Protein AF-A8U2S0-F1 (afdb_monomer_lite)

pLDDT: mean 79.54, std 14.08, range [31.38, 96.62]

Secondary structure (DSSP, 8-state):
--HHHHHHHHHHHSTT-TT--SEEEE---TT--S-EEEEGGG--HHHHHHHHHHHHHHHHHHHHHHHHHHHHHH--SSS--S--PPPTT-EEEEEEEETTTEEEEEEEEEEEEEEEETTTTEEEEEEEE--S-HHHHSEEEEEE-S-BHHHHHHHHHHHTTPEEEE-HHHHTPBP--EEEEEEEHHHHHHHHHHTTTEEEEEETTEEEEEETT--B-TTSPBPPPEEE-TTS-SEEEEEE-GGGSTT--SSS--EEEEEEEETTTTEEEEEEESSSSEEEEEEEESSHHHHHHHHHHHHHHHHHHTEEEEEEEE--TT--TT-EEEE-S--TTS-SEEEEEEEEEEEETTEEEEEEEEEE---PPPTTTPPP--

Foldseek 3Di:
DDLVVVLVVVLVPDDPSVPPDQWAWQQQDDPRHHIDIGGPSPDDPVSVVRSVVVVVVVVVVVVVVVVVVLCLVQDDDDDDRDDDDDDQQDKDWDWDDDPVVGTDTPAIWGFHDWDFDDDVTDIDTDTHHPDQPCQQFFFDWDKDAWAALLVLQCVSLVVSQAAEAEDPVRRHHTDHIDIRGRGGSQRRNQVVLLLQQWGFDDAPRYTYIGHDLQQAHSVRHHQDEAEDEPVQFDDKDKAFAPCLQAQDDDPDRAKEKEWEQDPVVRDIDMFIDGHPPYDYPPDYHHDPLSRLSNRLSSRQVSQQVRMKMKTKGAADNSDDAQHWYAYDPDDPVHDRIWGWHDKDWDQDPVHIMIMTITTHDDPRDRSVPDDGDD

Radius of gyration: 31.7 Å; chains: 1; bounding box: 82×50×89 Å

Structure (mmCIF, N/CA/C/O backbone):
data_AF-A8U2S0-F1
#
_entry.id   AF-A8U2S0-F1
#
loop_
_atom_site.group_PDB
_atom_site.id
_atom_site.type_symbol
_atom_site.label_atom_id
_atom_site.label_alt_id
_atom_site.label_comp_id
_atom_site.label_asym_id
_atom_site.label_entity_id
_atom_site.label_seq_id
_atom_site.pdbx_PDB_ins_code
_atom_site.Cartn_x
_atom_site.Cartn_y
_atom_site.Cartn_z
_atom_site.occupancy
_atom_site.B_iso_or_equiv
_atom_site.auth_seq_id
_atom_site.auth_comp_id
_atom_site.auth_asym_id
_atom_site.auth_atom_id
_atom_site.pdbx_PDB_model_num
ATOM 1 N N . MET A 1 1 ? -50.554 26.379 27.760 1.00 60.25 1 MET A N 1
ATOM 2 C CA . MET A 1 1 ? -49.437 25.668 27.091 1.00 60.25 1 MET A CA 1
ATOM 3 C C . MET A 1 1 ? -49.277 24.293 27.734 1.00 60.25 1 MET A C 1
ATOM 5 O O . MET A 1 1 ? -49.145 24.254 28.951 1.00 60.25 1 MET A O 1
ATOM 9 N N . SER A 1 2 ? -49.362 23.198 26.962 1.00 80.88 2 SER A N 1
ATOM 10 C CA . SER A 1 2 ? -49.209 21.818 27.478 1.00 80.88 2 SER A CA 1
ATOM 11 C C . SER A 1 2 ? -47.845 21.625 28.160 1.00 80.88 2 SER A C 1
ATOM 13 O O . SER A 1 2 ? -46.873 22.264 27.754 1.00 80.88 2 SER A O 1
ATOM 15 N N . ILE A 1 3 ? -47.768 20.750 29.170 1.00 78.19 3 ILE A N 1
ATOM 16 C CA . ILE A 1 3 ? -46.526 20.400 29.885 1.00 78.19 3 ILE A CA 1
ATOM 17 C C . ILE A 1 3 ? -45.424 19.983 28.902 1.00 78.19 3 ILE A C 1
ATOM 19 O O . ILE A 1 3 ? -44.300 20.462 29.011 1.00 78.19 3 ILE A O 1
ATOM 23 N N . THR A 1 4 ? -45.766 19.209 27.872 1.00 79.25 4 THR A N 1
ATOM 24 C CA . THR A 1 4 ? -44.835 18.789 26.813 1.00 79.25 4 THR A CA 1
ATOM 25 C C . THR A 1 4 ? -44.242 19.981 26.057 1.00 79.25 4 THR A C 1
ATOM 27 O O . THR A 1 4 ? -43.042 20.028 25.810 1.00 79.25 4 THR A O 1
ATOM 30 N N . LYS A 1 5 ? -45.056 21.005 25.757 1.00 81.50 5 LYS A N 1
ATOM 31 C CA . LYS A 1 5 ? -44.580 22.236 25.100 1.00 81.50 5 LYS A CA 1
ATOM 32 C C . LYS A 1 5 ? -43.686 23.069 26.021 1.00 81.50 5 LYS A C 1
ATOM 34 O O . LYS A 1 5 ? -42.727 23.660 25.549 1.00 81.50 5 LYS A O 1
ATOM 39 N N . LYS A 1 6 ? -43.974 23.108 27.327 1.00 83.00 6 LYS A N 1
ATOM 40 C CA . LYS A 1 6 ? -43.118 23.793 28.315 1.00 83.00 6 LYS A CA 1
ATOM 41 C C . LYS A 1 6 ? -41.750 23.117 28.443 1.00 83.00 6 LYS A C 1
ATOM 43 O O . LYS A 1 6 ? -40.742 23.809 28.473 1.00 83.00 6 LYS A O 1
ATOM 48 N N . LEU A 1 7 ? -41.718 21.784 28.469 1.00 83.12 7 LEU A N 1
ATOM 49 C CA . LEU A 1 7 ? -40.475 21.009 28.516 1.00 83.12 7 LEU A CA 1
ATOM 50 C C . LEU A 1 7 ? -39.644 21.170 27.236 1.00 83.12 7 LEU A C 1
ATOM 52 O O . LEU A 1 7 ? -38.430 21.304 27.325 1.00 83.12 7 LEU A O 1
ATOM 56 N N . ALA A 1 8 ? -40.284 21.211 26.063 1.00 82.56 8 ALA A N 1
ATOM 57 C CA . ALA A 1 8 ? -39.595 21.465 24.796 1.00 82.56 8 ALA A CA 1
ATOM 58 C C . ALA A 1 8 ? -38.902 22.839 24.783 1.00 82.56 8 ALA A C 1
ATOM 60 O O . ALA A 1 8 ? -37.714 22.920 24.492 1.00 82.56 8 ALA A O 1
ATOM 61 N N . VAL A 1 9 ? -39.607 23.892 25.211 1.00 86.12 9 VAL A N 1
ATOM 62 C CA . VAL A 1 9 ? -39.032 25.243 25.326 1.00 86.12 9 VAL A CA 1
ATOM 63 C C . VAL A 1 9 ? -37.865 25.274 26.322 1.00 86.12 9 VAL A C 1
ATOM 65 O O . VAL A 1 9 ? -36.840 25.886 26.042 1.00 86.12 9 VAL A O 1
ATOM 68 N N . LEU A 1 10 ? -37.972 24.575 27.458 1.00 84.62 10 LEU A N 1
ATOM 69 C CA . LEU A 1 10 ? -36.884 24.491 28.443 1.00 84.62 10 LEU A CA 1
ATOM 70 C C . LEU A 1 10 ? -35.632 23.788 27.895 1.00 84.62 10 LEU A C 1
ATOM 72 O O . LEU A 1 10 ? -34.523 24.237 28.175 1.00 84.62 10 LEU A O 1
ATOM 76 N N . ARG A 1 11 ? -35.801 22.719 27.106 1.00 86.62 11 ARG A N 1
ATOM 77 C CA . ARG A 1 11 ? -34.696 22.005 26.436 1.00 86.62 11 ARG A CA 1
ATOM 78 C C . ARG A 1 11 ? -33.981 22.887 25.406 1.00 86.62 11 ARG A C 1
ATOM 80 O O . ARG 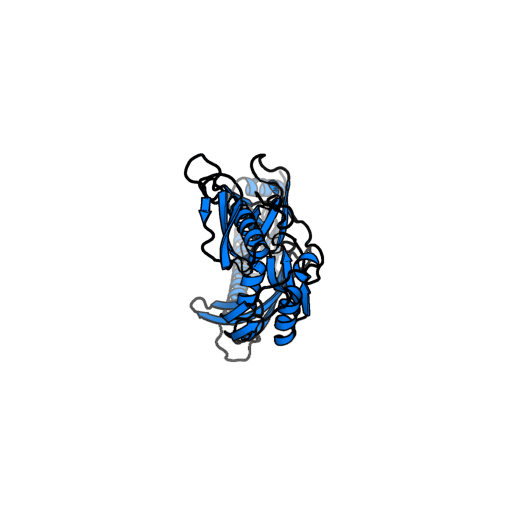A 1 11 ? -32.771 22.776 25.261 1.00 86.62 11 ARG A O 1
ATOM 87 N N . GLU A 1 12 ? -34.719 23.752 24.709 1.00 84.56 12 GLU A N 1
ATOM 88 C CA . GLU A 1 12 ? -34.168 24.679 23.709 1.00 84.56 12 GLU A CA 1
ATOM 89 C C . GLU A 1 12 ? -33.472 25.897 24.339 1.00 84.56 12 GLU A C 1
ATOM 91 O O . GLU A 1 12 ? -32.487 26.392 23.796 1.00 84.56 12 GLU A O 1
ATOM 96 N N . GLN A 1 13 ? -33.968 26.390 25.480 1.00 86.19 13 GLN A N 1
ATOM 97 C CA . GLN A 1 13 ? -33.486 27.630 26.104 1.00 86.19 13 GLN A CA 1
ATOM 98 C C . GLN A 1 13 ? -32.329 27.439 27.095 1.00 86.19 13 GLN A C 1
ATOM 100 O O . GLN A 1 13 ? -31.594 28.394 27.349 1.00 86.19 13 GLN A O 1
ATOM 105 N N . HIS A 1 14 ? -32.149 26.241 27.662 1.00 78.44 14 HIS A N 1
ATOM 106 C CA . HIS A 1 14 ? -31.139 25.990 28.692 1.00 78.44 14 HIS A CA 1
ATOM 107 C C . HIS A 1 14 ? -30.164 24.880 28.302 1.00 78.44 14 HIS A C 1
ATOM 109 O O . HIS A 1 14 ? -30.515 23.702 28.205 1.00 78.44 14 HIS A O 1
ATOM 115 N N . TYR A 1 15 ? -28.896 25.268 28.165 1.00 67.94 15 TYR A N 1
ATOM 116 C CA . TYR A 1 15 ? -27.785 24.346 27.971 1.00 67.94 15 TYR A CA 1
ATOM 117 C C . TYR A 1 15 ? -27.671 23.403 29.183 1.00 67.94 15 TYR A C 1
ATOM 119 O O . TYR A 1 15 ? -27.497 23.861 30.311 1.00 67.94 15 TYR A O 1
ATOM 127 N N . GLY A 1 16 ? -27.815 22.094 28.956 1.00 73.94 16 GLY A N 1
ATOM 128 C CA . GLY A 1 16 ? -27.776 21.053 29.995 1.00 73.94 16 GLY A CA 1
ATOM 129 C C . GLY A 1 16 ? -29.129 20.437 30.372 1.00 73.94 16 GLY A C 1
ATOM 130 O O . GLY A 1 16 ? -29.156 19.479 31.142 1.00 73.94 16 GLY A O 1
ATOM 131 N N . LEU A 1 17 ? -30.249 20.938 29.832 1.00 83.56 17 LEU A N 1
ATOM 132 C CA . LEU A 1 17 ? -31.574 20.324 30.012 1.00 83.56 17 LEU A CA 1
ATOM 133 C C . LEU A 1 17 ? -32.050 19.526 28.793 1.00 83.56 17 LEU A C 1
ATOM 135 O O . LEU A 1 17 ? -33.147 18.976 28.827 1.00 83.56 17 LEU A O 1
ATOM 139 N N . ASP A 1 18 ? -31.233 19.401 27.748 1.00 82.56 18 ASP A N 1
ATOM 140 C CA . ASP A 1 18 ? -31.538 18.679 26.505 1.00 82.56 18 ASP A CA 1
ATOM 141 C C . ASP A 1 18 ? -31.940 17.211 26.746 1.00 82.56 18 ASP A C 1
ATOM 143 O O . ASP A 1 18 ? -32.818 16.681 26.063 1.00 82.56 18 ASP A O 1
ATOM 147 N N . LYS A 1 19 ? -31.348 16.568 27.762 1.00 85.25 19 LYS A N 1
ATOM 148 C CA . LYS A 1 19 ? -31.645 15.183 28.171 1.00 85.25 19 LYS A CA 1
ATOM 149 C C . LYS A 1 19 ? -32.738 15.048 29.230 1.00 85.25 19 LYS A C 1
ATOM 151 O O . LYS A 1 19 ? -33.013 13.927 29.657 1.00 85.25 19 LYS A O 1
ATOM 156 N N . LEU A 1 20 ? -33.369 16.142 29.666 1.00 84.44 20 LEU A N 1
ATOM 157 C CA . LEU A 1 20 ? -34.431 16.089 30.672 1.00 84.44 20 LEU A CA 1
ATOM 158 C C . LEU A 1 20 ? -35.560 15.175 30.166 1.00 84.44 20 LEU A C 1
ATOM 160 O O . LEU A 1 20 ? -36.113 15.470 29.107 1.00 84.44 20 LEU A O 1
ATOM 164 N N . PRO A 1 21 ? -35.925 14.082 30.857 1.00 87.38 21 PRO A N 1
ATOM 165 C CA . PRO A 1 21 ? -36.944 13.155 30.374 1.00 87.38 21 PRO A CA 1
ATOM 166 C C . PRO A 1 21 ? -38.357 13.736 30.525 1.00 87.38 21 PRO A C 1
ATOM 168 O O . PRO A 1 21 ? -38.580 14.698 31.254 1.00 87.38 21 PRO A O 1
ATOM 171 N N . GLU A 1 22 ? -39.342 13.154 29.838 1.00 86.44 22 GLU A N 1
ATOM 172 C CA . GLU A 1 22 ? -40.750 13.559 30.012 1.00 86.44 22 GLU A CA 1
ATOM 173 C C . GLU A 1 22 ? -41.353 13.023 31.317 1.00 86.44 22 GLU A C 1
ATOM 175 O O . GLU A 1 22 ? -42.217 13.661 31.925 1.00 86.44 22 GLU A O 1
ATOM 180 N N . THR A 1 23 ? -40.855 11.875 31.779 1.00 91.19 23 THR A N 1
ATOM 181 C CA . THR A 1 23 ? -41.272 11.214 33.016 1.00 91.19 23 THR A CA 1
ATOM 182 C C . THR A 1 23 ? -40.072 10.830 33.872 1.00 91.19 23 THR A C 1
ATOM 184 O O . THR A 1 23 ? -39.034 10.431 33.345 1.00 91.19 23 THR A O 1
ATOM 187 N N . ILE A 1 24 ? -40.245 10.861 35.188 1.00 90.00 24 ILE A N 1
ATOM 188 C CA . ILE A 1 24 ? -39.299 10.342 36.179 1.00 90.00 24 ILE A CA 1
ATOM 189 C C . ILE A 1 24 ? -39.850 9.078 36.837 1.00 90.00 24 ILE A C 1
ATOM 191 O O . ILE A 1 24 ? -41.063 8.898 36.949 1.00 90.00 24 ILE A O 1
ATOM 195 N N . ARG A 1 25 ? -38.939 8.213 37.284 1.00 90.25 25 ARG A N 1
ATOM 196 C CA . ARG A 1 25 ? -39.248 7.065 38.141 1.00 90.25 25 ARG A CA 1
ATOM 197 C C . ARG A 1 25 ? -38.895 7.436 39.568 1.00 90.25 25 ARG A C 1
ATOM 199 O O . ARG A 1 25 ? -37.741 7.757 39.831 1.00 90.25 25 ARG A O 1
ATOM 206 N N . VAL A 1 26 ? -39.881 7.412 40.450 1.00 87.62 26 VAL A N 1
ATOM 207 C CA . VAL A 1 26 ? -39.705 7.641 41.881 1.00 87.62 26 VAL A CA 1
ATOM 208 C C . VAL A 1 26 ? -39.660 6.271 42.558 1.00 87.62 26 VAL A C 1
ATOM 210 O O . VAL A 1 26 ? -40.681 5.575 42.524 1.00 87.62 26 VAL A O 1
ATOM 213 N N . PRO A 1 27 ? -38.512 5.863 43.123 1.00 83.81 27 PRO A N 1
ATOM 214 C CA . PRO A 1 27 ? -38.365 4.555 43.751 1.00 83.81 27 PRO A CA 1
ATOM 215 C C . PRO A 1 27 ? -39.220 4.416 45.019 1.00 83.81 27 PRO A C 1
ATOM 217 O O . PRO A 1 27 ? -39.637 5.407 45.625 1.00 83.81 27 PRO A O 1
ATOM 220 N N . ALA A 1 28 ? -39.477 3.169 45.418 1.00 82.00 28 ALA A N 1
ATOM 221 C CA . ALA A 1 28 ? -40.118 2.839 46.688 1.00 82.00 28 ALA A CA 1
ATOM 222 C C . ALA A 1 28 ? -39.158 3.159 47.851 1.00 82.00 28 ALA A C 1
ATOM 224 O O . ALA A 1 28 ? -38.095 2.551 47.961 1.00 82.00 28 ALA A O 1
ATOM 225 N N . LEU A 1 29 ? -39.508 4.133 48.697 1.00 67.56 29 LEU A N 1
ATOM 226 C CA . LEU A 1 29 ? -38.708 4.595 49.839 1.00 67.56 29 LEU A CA 1
ATOM 227 C C . LEU A 1 29 ? -39.623 4.881 51.038 1.00 67.56 29 LEU A C 1
ATOM 229 O O . LEU A 1 29 ? -40.649 5.552 50.901 1.00 67.56 29 LEU A O 1
ATOM 233 N N . GLY A 1 30 ? -39.237 4.405 52.225 1.00 70.31 30 GLY A N 1
ATOM 234 C CA . GLY A 1 30 ? -39.991 4.617 53.466 1.00 70.31 30 GLY A CA 1
ATOM 235 C C . GLY A 1 30 ? -41.382 3.974 53.432 1.00 70.31 30 GLY A C 1
ATOM 236 O O . GLY A 1 30 ? -41.509 2.774 53.207 1.00 70.31 30 GLY A O 1
ATOM 237 N N . GLU A 1 31 ? -42.437 4.767 53.648 1.00 65.75 31 GLU A N 1
ATOM 238 C CA . GLU A 1 31 ? -43.834 4.297 53.595 1.00 65.75 31 GLU A CA 1
ATOM 239 C C . GLU A 1 31 ? -44.350 4.037 52.165 1.00 65.75 31 GLU A C 1
ATOM 241 O O . GLU A 1 31 ? -45.411 3.433 51.982 1.00 65.75 31 GLU A O 1
ATOM 246 N N . ARG A 1 32 ? -43.614 4.471 51.132 1.00 64.88 32 ARG A N 1
ATOM 247 C CA . ARG A 1 32 ? -43.991 4.292 49.726 1.00 64.88 32 ARG A CA 1
ATOM 248 C C . ARG A 1 32 ? -43.593 2.888 49.276 1.00 64.88 32 ARG A C 1
ATOM 250 O O . ARG A 1 32 ? -42.411 2.601 49.118 1.00 64.88 32 ARG A O 1
ATOM 257 N N . ARG A 1 33 ? -44.587 2.017 49.088 1.00 65.75 33 ARG A N 1
ATOM 258 C CA . ARG A 1 33 ? -44.369 0.580 48.842 1.00 65.75 33 ARG A CA 1
ATOM 259 C C . ARG A 1 33 ? -43.995 0.229 47.400 1.00 65.75 33 ARG A C 1
ATOM 261 O O . ARG A 1 33 ? -43.333 -0.781 47.206 1.00 65.75 33 ARG A O 1
ATOM 268 N N . ASP A 1 34 ? -44.338 1.079 46.431 1.00 78.75 34 ASP A N 1
ATOM 269 C CA . ASP A 1 34 ? -44.159 0.792 45.002 1.00 78.75 34 ASP A CA 1
ATOM 270 C C . ASP A 1 34 ? -43.405 1.905 44.259 1.00 78.75 34 ASP A C 1
ATOM 272 O O . ASP A 1 34 ? -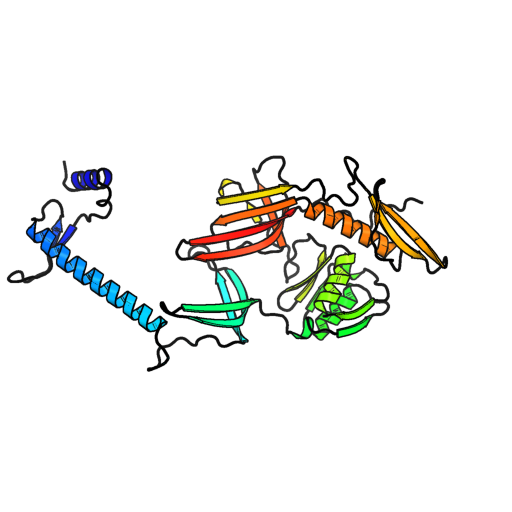43.541 3.096 44.569 1.00 78.75 34 ASP A O 1
ATOM 276 N N . GLU A 1 35 ? -42.633 1.514 43.238 1.00 84.56 35 GLU A N 1
ATOM 277 C CA . GLU A 1 35 ? -42.061 2.448 42.264 1.00 84.56 35 GLU A CA 1
ATOM 278 C C . GLU A 1 35 ? -43.192 3.115 41.474 1.00 84.56 35 GLU A C 1
ATOM 280 O O . GLU A 1 35 ? -44.115 2.459 40.991 1.00 84.56 35 GLU A O 1
ATOM 285 N N . THR A 1 36 ? -43.107 4.433 41.296 1.00 87.19 36 THR A N 1
ATOM 286 C CA . THR A 1 36 ? -44.119 5.186 40.546 1.00 87.19 36 THR A CA 1
ATOM 287 C C . THR A 1 36 ? -43.487 5.987 39.420 1.00 87.19 36 THR A C 1
ATOM 289 O O . THR A 1 36 ? -42.451 6.626 39.596 1.00 87.19 36 THR A O 1
ATOM 292 N N . VAL A 1 37 ? -44.125 5.974 38.249 1.00 89.81 37 VAL A N 1
ATOM 293 C CA . VAL A 1 37 ? -43.718 6.783 37.094 1.00 89.81 37 VAL A CA 1
ATOM 294 C C . VAL A 1 37 ? -44.575 8.041 37.059 1.00 89.81 37 VAL A C 1
ATOM 296 O O . VAL A 1 37 ? -45.802 7.949 37.077 1.00 89.81 37 VAL A O 1
ATOM 299 N N . LYS A 1 38 ? -43.949 9.220 37.008 1.00 86.31 38 LYS A N 1
ATOM 300 C CA . LYS A 1 38 ? -44.661 10.505 37.008 1.00 86.31 38 LYS A CA 1
ATOM 301 C C . LYS A 1 38 ? -44.143 11.466 35.941 1.00 86.31 38 LYS A C 1
ATOM 303 O O . LYS A 1 38 ? -42.939 11.480 35.687 1.00 86.31 38 LYS A O 1
ATOM 308 N N . PRO A 1 39 ? -45.007 12.305 35.339 1.00 90.44 39 PRO A N 1
ATOM 309 C CA . PRO A 1 39 ? -44.561 13.380 34.460 1.00 90.44 39 PRO A CA 1
ATOM 310 C C . PRO A 1 39 ? -43.694 14.390 35.216 1.00 90.44 39 PRO A C 1
ATOM 312 O O . PRO A 1 39 ? -44.073 14.855 36.291 1.00 90.44 39 PRO A O 1
ATOM 315 N N . VAL A 1 40 ? -42.560 14.783 34.630 1.00 87.69 40 VAL A N 1
ATOM 316 C CA . VAL A 1 40 ? -41.616 15.734 35.251 1.00 87.69 40 VAL A CA 1
ATOM 317 C C . VAL A 1 40 ? -42.277 17.078 35.533 1.00 87.69 40 VAL A C 1
ATOM 319 O O . VAL A 1 40 ? -42.060 17.669 36.582 1.00 87.69 40 VAL A O 1
ATOM 322 N N . GLY A 1 41 ? -43.149 17.537 34.632 1.00 84.00 41 GLY A N 1
ATOM 323 C CA . GLY A 1 41 ? -43.836 18.820 34.786 1.00 84.00 41 GLY A CA 1
ATOM 324 C C . GLY A 1 41 ? -44.884 18.873 35.902 1.00 84.00 41 GLY A C 1
ATOM 325 O O . GLY A 1 41 ? -45.423 19.949 36.147 1.00 84.00 41 GLY A O 1
ATOM 326 N N . THR A 1 42 ? -45.195 17.745 36.549 1.00 87.00 42 THR A N 1
ATOM 327 C CA . THR A 1 42 ? -46.137 17.661 37.681 1.00 87.00 42 THR A CA 1
ATOM 328 C C . THR A 1 42 ? -45.521 17.031 38.929 1.00 87.00 42 THR A C 1
ATOM 330 O O . THR A 1 42 ? -46.232 16.827 39.909 1.00 87.00 42 THR A O 1
ATOM 333 N N . ALA A 1 43 ? -44.239 16.665 38.890 1.00 87.00 43 ALA A N 1
ATOM 334 C CA . ALA A 1 43 ? -43.545 16.074 40.026 1.00 87.00 43 ALA A CA 1
ATOM 335 C C . ALA A 1 43 ? -43.242 17.140 41.088 1.00 87.00 43 ALA A C 1
ATOM 337 O O . ALA A 1 43 ? -42.890 18.273 40.751 1.00 87.00 43 ALA A O 1
ATOM 338 N N . SER A 1 44 ? -43.362 16.781 42.368 1.00 88.50 44 SER A N 1
ATOM 339 C CA . SER A 1 44 ? -42.892 17.656 43.448 1.00 88.50 44 SER A CA 1
ATOM 340 C C . SER A 1 44 ? -41.359 17.684 43.518 1.00 88.50 44 SER A C 1
ATOM 342 O O . SER A 1 44 ? -40.677 16.833 42.941 1.00 88.50 44 SER A O 1
ATOM 344 N N . ILE A 1 45 ? -40.809 18.653 44.257 1.00 85.88 45 ILE A N 1
ATOM 345 C CA . ILE A 1 45 ? -39.361 18.742 44.513 1.00 85.88 45 ILE A CA 1
ATOM 346 C C . ILE A 1 45 ? -38.857 17.458 45.185 1.00 85.88 45 ILE A C 1
ATOM 348 O O . ILE A 1 45 ? -37.846 16.903 44.757 1.00 85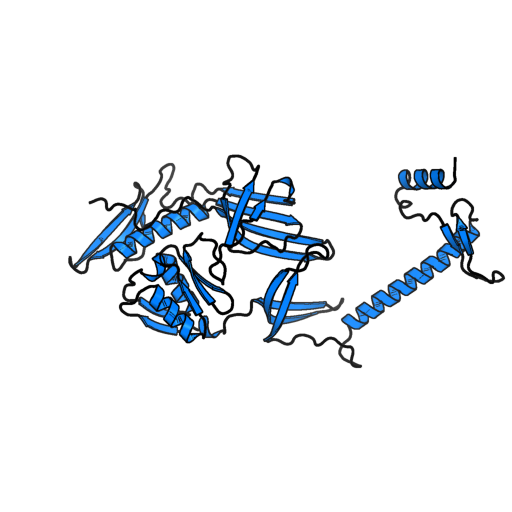.88 45 ILE A O 1
ATOM 352 N N . ASP A 1 46 ? -39.599 16.941 46.165 1.00 84.38 46 ASP A N 1
ATOM 353 C CA . ASP A 1 46 ? -39.248 15.698 46.856 1.00 84.38 46 ASP A CA 1
ATOM 354 C C . ASP A 1 46 ? -39.255 14.501 45.897 1.00 84.38 46 ASP A C 1
ATOM 356 O O . ASP A 1 46 ? -38.365 13.657 45.933 1.00 84.38 46 ASP A O 1
ATOM 360 N N . GLU A 1 47 ? -40.215 14.438 44.972 1.00 86.38 47 GLU A N 1
ATOM 361 C CA . GLU A 1 47 ? -40.279 13.372 43.968 1.00 86.38 47 GLU A CA 1
ATOM 362 C C . GLU A 1 47 ? -39.123 13.426 42.970 1.00 86.38 47 GLU A C 1
ATOM 364 O O . GLU A 1 47 ? -38.600 12.380 42.582 1.00 86.38 47 GLU A O 1
ATOM 369 N N . LEU A 1 48 ? -38.681 14.626 42.593 1.00 87.38 48 LEU A N 1
ATOM 370 C CA . LEU A 1 48 ? -37.467 14.803 41.800 1.00 87.38 48 LEU A CA 1
ATOM 371 C C . LEU A 1 48 ? -36.229 14.347 42.582 1.00 87.38 48 LEU A C 1
ATOM 373 O O . LEU A 1 48 ? -35.404 13.621 42.027 1.00 87.38 48 LEU A O 1
ATOM 377 N N . ALA A 1 49 ? -36.122 14.702 43.867 1.00 85.19 49 ALA A N 1
ATOM 378 C CA . ALA A 1 49 ? -35.019 14.285 44.733 1.00 85.19 49 ALA A CA 1
ATOM 379 C C . ALA A 1 49 ? -34.958 12.756 44.905 1.00 85.19 49 ALA A C 1
ATOM 381 O O . ALA A 1 49 ? -33.886 12.158 44.807 1.00 85.19 49 ALA A O 1
ATOM 382 N N . PHE A 1 50 ? -36.103 12.093 45.072 1.00 87.12 50 PHE A N 1
ATOM 383 C CA . PHE A 1 50 ? -36.166 10.631 45.130 1.00 87.12 50 PHE A CA 1
ATOM 384 C C . PHE A 1 50 ? -35.840 9.970 43.786 1.00 87.12 50 PHE A C 1
ATOM 386 O O . PHE A 1 50 ? -35.128 8.966 43.749 1.00 87.12 50 PHE A O 1
ATOM 393 N N . ALA A 1 51 ? -36.301 10.531 42.666 1.00 86.94 51 ALA A N 1
ATOM 394 C CA . ALA A 1 51 ? -35.929 10.033 41.343 1.00 86.94 51 ALA A CA 1
ATOM 395 C C . ALA A 1 51 ? -34.419 10.155 41.076 1.00 86.94 51 ALA A C 1
ATOM 397 O O . ALA A 1 51 ? -33.828 9.272 40.450 1.00 86.94 51 ALA A O 1
ATOM 398 N N . LEU A 1 52 ? -33.789 11.219 41.585 1.00 86.69 52 LEU A N 1
ATOM 399 C CA . LEU A 1 52 ? -32.338 11.419 41.566 1.00 86.69 52 LEU A CA 1
ATOM 400 C C . LEU A 1 52 ? -31.594 10.305 42.311 1.00 86.69 52 LEU A C 1
ATOM 402 O O . LEU A 1 52 ? -30.598 9.808 41.792 1.00 86.69 52 LEU A O 1
ATOM 406 N N . ILE A 1 53 ? -32.100 9.849 43.462 1.00 84.81 53 ILE A N 1
ATOM 407 C CA . ILE A 1 53 ? -31.515 8.713 44.196 1.00 84.81 53 ILE A CA 1
ATOM 408 C C . ILE A 1 53 ? -31.505 7.453 43.315 1.00 84.81 53 ILE A C 1
ATOM 410 O O . ILE A 1 53 ? -30.445 6.870 43.095 1.00 84.81 53 ILE A O 1
ATOM 414 N N . GLY A 1 54 ? -32.642 7.086 42.715 1.00 83.69 54 GLY A N 1
ATOM 415 C CA . GLY A 1 54 ? -32.724 5.904 41.844 1.00 83.69 54 GLY A CA 1
ATOM 416 C C . GLY A 1 54 ? -31.949 6.034 40.522 1.00 83.69 54 GLY A C 1
ATOM 417 O O . GLY A 1 54 ? -31.527 5.039 39.928 1.00 83.69 54 GLY A O 1
ATOM 418 N N . LEU A 1 55 ? -31.751 7.254 40.012 1.00 84.75 55 LEU A N 1
ATOM 419 C CA . LEU A 1 55 ? -30.857 7.512 38.876 1.00 84.75 55 LEU A CA 1
ATOM 420 C C .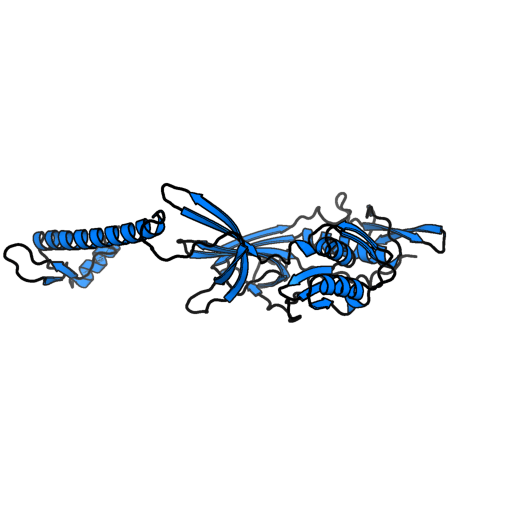 LEU A 1 55 ? -29.387 7.333 39.274 1.00 84.75 55 LEU A C 1
ATOM 422 O O . LEU A 1 55 ? -28.646 6.679 38.541 1.00 84.75 55 LEU A O 1
ATOM 426 N N . ASN A 1 56 ? -28.984 7.839 40.441 1.00 85.62 56 ASN A N 1
ATOM 427 C CA . ASN A 1 56 ? -27.626 7.691 40.963 1.00 85.62 56 ASN A CA 1
ATOM 428 C C . ASN A 1 56 ? -27.283 6.234 41.292 1.00 85.62 56 ASN A C 1
ATOM 430 O O . ASN A 1 56 ? -26.164 5.796 41.028 1.00 85.62 56 ASN A O 1
ATOM 434 N N . GLU A 1 57 ? -28.230 5.456 41.816 1.00 83.69 57 GLU A N 1
ATOM 435 C CA . GLU A 1 57 ? -28.044 4.017 42.033 1.00 83.69 57 GLU A CA 1
ATOM 436 C C . GLU A 1 57 ? -27.824 3.263 40.720 1.00 83.69 57 GLU A C 1
ATOM 438 O O . GLU A 1 57 ? -26.897 2.456 40.626 1.00 83.69 57 GLU A O 1
ATOM 443 N N . ARG A 1 58 ? -28.617 3.564 39.681 1.00 83.75 58 ARG A N 1
ATOM 444 C CA . ARG A 1 58 ? -28.446 2.974 38.344 1.00 83.75 58 ARG A CA 1
ATOM 445 C C . ARG A 1 58 ? -27.133 3.386 37.690 1.00 83.75 58 ARG A C 1
ATOM 447 O O . ARG A 1 58 ? -26.453 2.534 37.130 1.00 83.75 58 ARG A O 1
ATOM 454 N N . ALA A 1 59 ? -26.750 4.658 37.797 1.00 84.12 59 ALA A N 1
ATOM 455 C CA . ALA A 1 59 ? -25.449 5.126 37.331 1.00 84.12 59 ALA A CA 1
ATOM 456 C C . ALA A 1 59 ? -24.314 4.398 38.064 1.00 84.12 59 ALA A C 1
ATOM 458 O O . ALA A 1 59 ? -23.379 3.923 37.431 1.00 84.12 59 ALA A O 1
ATOM 459 N N . SER A 1 60 ? -24.426 4.230 39.384 1.00 81.38 60 SER A N 1
ATOM 460 C CA . SER A 1 60 ? -23.438 3.499 40.184 1.00 81.38 60 SER A CA 1
ATOM 461 C C . SER A 1 60 ? -23.374 2.015 39.814 1.00 81.38 60 SER A C 1
ATOM 463 O O . SER A 1 60 ? -22.290 1.443 39.794 1.00 81.38 60 SER A O 1
ATOM 465 N N . ALA A 1 61 ? -24.509 1.378 39.508 1.00 80.56 61 ALA A N 1
ATOM 466 C CA . ALA A 1 61 ? -24.548 0.005 39.008 1.00 80.56 61 ALA A CA 1
ATOM 467 C C . ALA A 1 61 ? -23.858 -0.120 37.643 1.00 80.56 61 ALA A C 1
ATOM 469 O O . ALA A 1 61 ? -23.037 -1.015 37.473 1.00 80.56 61 ALA A O 1
ATOM 470 N N . LEU A 1 62 ? -24.115 0.820 36.729 1.00 79.31 62 LEU A N 1
ATOM 471 C CA . LEU A 1 62 ? -23.455 0.876 35.426 1.00 79.31 62 LEU A CA 1
ATOM 472 C C . LEU A 1 62 ? -21.946 1.124 35.564 1.00 79.31 62 LEU A C 1
ATOM 474 O O . LEU A 1 62 ? -21.161 0.466 34.896 1.00 79.31 62 LEU A O 1
ATOM 478 N N . TYR A 1 63 ? -21.516 2.019 36.459 1.00 76.06 63 TYR A N 1
ATOM 479 C CA . TYR A 1 63 ? -20.094 2.217 36.754 1.00 76.06 63 TYR A CA 1
ATOM 480 C C . TYR A 1 63 ? -19.445 0.960 37.326 1.00 76.06 63 TYR A C 1
ATOM 482 O O . TYR A 1 63 ? -18.337 0.631 36.924 1.00 76.06 63 TYR A O 1
ATOM 490 N N . ARG A 1 64 ? -20.125 0.236 38.225 1.00 76.56 64 ARG A N 1
ATOM 491 C CA . ARG A 1 64 ? -19.640 -1.056 38.731 1.00 76.56 64 ARG A CA 1
ATOM 492 C C . ARG A 1 64 ? -19.552 -2.108 37.630 1.00 76.56 64 ARG A C 1
ATOM 494 O O . ARG A 1 64 ? -18.625 -2.900 37.652 1.00 76.56 64 ARG A O 1
ATOM 501 N N . GLU A 1 65 ? -20.484 -2.122 36.684 1.00 73.06 65 GLU A N 1
ATOM 502 C CA . GLU A 1 65 ? -20.453 -3.023 35.530 1.00 73.06 65 GLU A CA 1
ATOM 503 C C . GLU A 1 65 ? -19.301 -2.675 34.578 1.00 73.06 65 GLU A C 1
ATOM 505 O O . GLU A 1 65 ? -18.515 -3.551 34.231 1.00 73.06 65 GLU A O 1
ATOM 510 N N . ILE A 1 66 ? -19.134 -1.393 34.235 1.00 69.75 66 ILE A N 1
ATOM 511 C CA . ILE A 1 66 ? -17.997 -0.894 33.447 1.00 69.75 66 ILE A CA 1
ATOM 512 C C . ILE A 1 66 ? -16.681 -1.246 34.139 1.00 69.75 66 ILE A C 1
ATOM 514 O O . ILE A 1 66 ? -15.769 -1.753 33.494 1.00 69.75 66 ILE A O 1
ATOM 518 N N . ASP A 1 67 ? -16.576 -1.007 35.447 1.00 68.75 67 ASP A N 1
ATOM 519 C CA . ASP A 1 67 ? -15.365 -1.304 36.204 1.00 68.75 67 ASP A CA 1
ATOM 520 C C . ASP A 1 67 ? -15.147 -2.813 36.349 1.00 68.75 67 ASP A C 1
ATOM 522 O O . ASP A 1 67 ? -14.012 -3.259 36.273 1.00 68.75 67 ASP A O 1
ATOM 526 N N . ALA A 1 68 ? -16.198 -3.631 36.454 1.00 65.19 68 ALA A N 1
ATOM 527 C CA . ALA A 1 68 ? -16.086 -5.089 36.444 1.00 65.19 68 ALA A CA 1
ATOM 528 C C . ALA A 1 68 ? -15.591 -5.619 35.091 1.00 65.19 68 ALA A C 1
ATOM 530 O O . ALA A 1 68 ? -14.715 -6.482 35.072 1.00 65.19 68 ALA A O 1
ATOM 531 N N . VAL A 1 69 ? -16.097 -5.082 33.975 1.00 65.62 69 VAL A N 1
ATOM 532 C CA . VAL A 1 69 ? -15.630 -5.407 32.617 1.00 65.62 69 VAL A CA 1
ATOM 533 C C . VAL A 1 69 ? -14.188 -4.943 32.415 1.00 65.62 69 VAL A C 1
ATOM 535 O O . VAL A 1 69 ? -13.365 -5.710 31.930 1.00 65.62 69 VAL A O 1
ATOM 538 N N . ARG A 1 70 ? -13.845 -3.733 32.861 1.00 60.50 70 ARG A N 1
ATOM 539 C CA . ARG A 1 70 ? -12.469 -3.219 32.830 1.00 60.50 70 ARG A CA 1
ATOM 540 C C . ARG A 1 70 ? -11.532 -4.042 33.709 1.00 60.50 70 ARG A C 1
ATOM 542 O O . ARG A 1 70 ? -10.416 -4.333 33.322 1.00 60.50 70 ARG A O 1
ATOM 549 N N . THR A 1 71 ? -11.990 -4.475 34.877 1.00 52.41 71 THR A N 1
ATOM 550 C CA . THR A 1 71 ? -11.208 -5.353 35.754 1.00 52.41 71 THR A CA 1
ATOM 551 C C . THR A 1 71 ? -11.056 -6.748 35.135 1.00 52.41 71 THR A C 1
ATOM 553 O O . THR A 1 71 ? -10.044 -7.396 35.360 1.00 52.41 71 THR A O 1
ATOM 556 N N . LEU A 1 72 ? -12.038 -7.237 34.370 1.00 54.09 72 LEU A N 1
ATOM 557 C CA . LEU A 1 72 ? -11.911 -8.469 33.581 1.00 54.09 72 LEU A CA 1
ATOM 558 C C . LEU A 1 72 ? -10.864 -8.332 32.464 1.00 54.09 72 LEU A C 1
ATOM 560 O O . LEU A 1 72 ? -10.133 -9.288 32.235 1.00 54.09 72 LEU A O 1
ATOM 564 N N . ASP A 1 73 ? -10.768 -7.160 31.831 1.00 56.56 73 ASP A N 1
ATOM 565 C CA . ASP A 1 73 ? -9.723 -6.808 30.854 1.00 56.56 73 ASP A CA 1
ATOM 566 C C . ASP A 1 73 ? -8.328 -6.701 31.515 1.00 56.56 73 ASP A C 1
ATOM 568 O O . ASP A 1 73 ? -7.342 -7.238 31.016 1.00 56.56 73 ASP A O 1
ATOM 572 N N . ASP A 1 74 ? -8.264 -6.097 32.708 1.00 51.59 74 ASP A N 1
ATOM 573 C CA . ASP A 1 74 ? -7.024 -5.769 33.428 1.00 51.59 74 ASP A CA 1
ATOM 574 C C . ASP A 1 74 ? -6.480 -6.908 34.328 1.00 51.59 74 ASP A C 1
ATOM 576 O O . ASP A 1 74 ? -5.412 -6.763 34.937 1.00 51.59 74 ASP A O 1
ATOM 580 N N . ARG A 1 75 ? -7.190 -8.037 34.494 1.00 51.22 75 ARG A N 1
ATOM 581 C CA . ARG A 1 75 ? -6.805 -9.076 35.472 1.00 51.22 75 ARG A CA 1
ATOM 582 C C . ARG A 1 75 ? -5.603 -9.914 35.002 1.00 51.22 75 ARG A C 1
ATOM 584 O O . ARG A 1 75 ? -5.681 -10.594 33.978 1.00 51.22 75 ARG A O 1
ATOM 591 N N . PRO A 1 76 ? -4.527 -10.013 35.809 1.00 48.53 76 PRO A N 1
ATOM 592 C CA . PRO A 1 76 ? -3.566 -11.097 35.678 1.00 48.53 76 PRO A CA 1
ATOM 593 C C . PRO A 1 76 ? -4.259 -12.429 35.990 1.00 48.53 76 PRO A C 1
ATOM 595 O O . PRO A 1 76 ? -5.059 -12.514 36.919 1.00 48.53 76 PRO A O 1
ATOM 598 N N . ARG A 1 77 ? -3.925 -13.453 35.199 1.00 53.94 77 ARG A N 1
ATOM 599 C CA . ARG A 1 77 ? -4.484 -14.819 35.144 1.00 53.94 77 ARG A CA 1
ATOM 600 C C . ARG A 1 77 ? -4.566 -15.561 36.493 1.00 53.94 77 ARG A C 1
ATOM 602 O O . ARG A 1 77 ? -3.856 -16.539 36.711 1.00 53.94 77 ARG A O 1
ATOM 609 N N . LEU A 1 78 ? -5.465 -15.156 37.374 1.00 41.94 78 LEU A N 1
ATOM 610 C CA . LEU A 1 78 ? -5.967 -15.979 38.465 1.00 41.94 78 LEU A CA 1
ATOM 611 C C . LEU A 1 78 ? -7.460 -16.170 38.188 1.00 41.94 78 LEU A C 1
ATOM 613 O O . LEU A 1 78 ? -8.200 -15.200 38.051 1.00 41.94 78 LEU A O 1
ATOM 617 N N . ASP A 1 79 ? -7.858 -17.431 38.026 1.00 48.59 79 ASP A N 1
ATOM 618 C CA . ASP A 1 79 ? -9.251 -17.896 37.929 1.00 48.59 79 ASP A CA 1
ATOM 619 C C . ASP A 1 79 ? -9.933 -17.877 36.543 1.00 48.59 79 ASP A C 1
ATOM 621 O O . ASP A 1 79 ? -11.145 -17.714 36.437 1.00 48.59 79 ASP A O 1
ATOM 625 N N . GLY A 1 80 ? -9.185 -18.147 35.464 1.00 50.25 80 GLY A N 1
ATOM 626 C CA . GLY A 1 80 ? -9.769 -18.762 34.256 1.00 50.25 80 GLY A CA 1
ATOM 627 C C . GLY A 1 80 ? -10.759 -17.920 33.432 1.00 50.25 80 GLY A C 1
ATOM 628 O O . GLY A 1 80 ? -11.610 -18.491 32.752 1.00 50.25 80 GLY A O 1
ATOM 629 N N . ALA A 1 81 ? -10.657 -16.588 33.453 1.00 48.38 81 ALA A N 1
ATOM 630 C CA . ALA A 1 81 ? -11.420 -15.724 32.549 1.00 48.38 81 ALA A CA 1
ATOM 631 C C . ALA A 1 81 ? -10.885 -15.794 31.101 1.00 48.38 81 ALA A C 1
ATOM 633 O O . ALA A 1 81 ? -9.679 -15.818 30.857 1.00 48.38 81 ALA A O 1
ATOM 634 N N . VAL A 1 82 ? -11.826 -15.872 30.155 1.00 51.66 82 VAL A N 1
ATOM 635 C CA . VAL A 1 82 ? -11.671 -16.416 28.799 1.00 51.66 82 VAL A CA 1
ATOM 636 C C . VAL A 1 82 ? -11.390 -15.313 27.776 1.00 51.66 82 VAL A C 1
ATOM 638 O O . VAL A 1 82 ? -12.310 -14.717 27.224 1.00 51.66 82 VAL A O 1
ATOM 641 N N . ALA A 1 83 ? -10.115 -15.095 27.476 1.00 52.62 83 ALA A N 1
ATOM 642 C CA . ALA A 1 83 ? -9.673 -14.723 26.137 1.00 52.62 83 ALA A CA 1
ATOM 643 C C . ALA A 1 83 ? -8.270 -15.303 25.935 1.00 52.62 83 ALA A C 1
ATOM 645 O O . ALA A 1 83 ? -7.343 -14.964 26.675 1.00 52.62 83 ALA A O 1
ATOM 646 N N . ASP A 1 84 ? -8.115 -16.199 24.959 1.00 60.28 84 ASP A N 1
ATOM 647 C CA . ASP A 1 84 ? -6.793 -16.634 24.518 1.00 60.28 84 ASP A CA 1
ATOM 648 C C . ASP A 1 84 ? -6.068 -15.406 23.965 1.00 60.28 84 ASP A C 1
ATOM 650 O O . ASP A 1 84 ? -6.354 -14.923 22.868 1.00 60.28 84 ASP A O 1
ATOM 654 N N . LEU A 1 85 ? -5.159 -14.854 24.771 1.00 67.06 85 LEU A N 1
ATOM 655 C CA . LEU A 1 85 ? -4.263 -13.798 24.326 1.00 67.06 85 LEU A CA 1
ATOM 656 C C . LEU A 1 85 ? -3.472 -14.345 23.137 1.00 67.06 85 LEU A C 1
ATOM 658 O O . LEU A 1 85 ? -2.889 -15.430 23.264 1.00 67.06 85 LEU A O 1
ATOM 662 N N . PRO A 1 86 ? -3.422 -13.628 22.001 1.00 73.50 86 PRO A N 1
ATOM 663 C CA . PRO A 1 86 ? -2.593 -14.068 20.898 1.00 73.50 86 PRO A CA 1
ATOM 664 C C . PRO A 1 86 ? -1.160 -14.195 21.406 1.00 73.50 86 PRO A C 1
ATOM 666 O O . PRO A 1 86 ? -0.679 -13.341 22.145 1.00 73.50 86 PRO A O 1
ATOM 669 N N . THR A 1 87 ? -0.474 -15.266 21.032 1.00 81.31 87 THR A N 1
ATOM 670 C CA . THR A 1 87 ? 0.981 -15.353 21.170 1.00 81.31 87 THR A CA 1
ATOM 671 C C . THR A 1 87 ? 1.638 -14.788 19.914 1.00 81.31 87 THR A C 1
ATOM 673 O O . THR A 1 87 ? 0.973 -14.701 18.871 1.00 81.31 87 THR A O 1
ATOM 676 N N . PRO A 1 88 ? 2.941 -14.449 19.952 1.00 82.75 88 PRO A N 1
ATOM 677 C CA . PRO A 1 88 ? 3.700 -14.269 18.721 1.00 82.75 88 PRO A CA 1
ATOM 678 C C . PRO A 1 88 ? 3.449 -15.448 17.769 1.00 82.75 88 PRO A C 1
ATOM 680 O O . PRO A 1 88 ? 3.209 -16.571 18.220 1.00 82.75 88 PRO A O 1
ATOM 683 N N . ASP A 1 89 ? 3.422 -15.158 16.471 1.00 79.00 89 ASP A N 1
ATOM 684 C CA . ASP A 1 89 ? 3.057 -16.069 15.377 1.00 79.00 89 ASP A CA 1
ATOM 685 C C . ASP A 1 89 ? 1.573 -16.468 15.263 1.00 79.00 89 ASP A C 1
ATOM 687 O O . ASP A 1 89 ? 1.196 -17.150 14.306 1.00 79.00 89 ASP A O 1
ATOM 691 N N . THR A 1 90 ? 0.689 -15.990 16.146 1.00 83.69 90 THR A N 1
ATOM 692 C CA . THR A 1 90 ? -0.760 -16.195 15.970 1.00 83.69 90 THR A CA 1
ATOM 693 C C . THR A 1 90 ? -1.249 -15.510 14.690 1.00 83.69 90 THR A C 1
ATOM 695 O O . THR A 1 90 ? -0.902 -14.360 14.414 1.00 83.69 90 THR A O 1
ATOM 698 N N . MET A 1 91 ? -2.081 -16.201 13.906 1.00 83.12 91 MET A N 1
ATOM 699 C CA . MET A 1 91 ? -2.701 -15.651 12.698 1.00 83.12 91 MET A CA 1
ATOM 700 C C . MET A 1 91 ? -4.036 -14.974 13.024 1.00 83.12 91 MET A C 1
ATOM 702 O O . MET A 1 91 ? -5.002 -15.634 13.397 1.00 83.12 91 MET A O 1
ATOM 706 N N . LEU A 1 92 ? -4.109 -13.663 12.814 1.00 84.44 92 LEU A N 1
ATOM 707 C CA . LEU A 1 92 ? -5.316 -12.853 12.940 1.00 84.44 92 LEU A CA 1
ATOM 708 C C . LEU A 1 92 ? -5.952 -12.648 11.567 1.00 84.44 92 LEU A C 1
ATOM 710 O O . LEU A 1 92 ? -5.256 -12.389 10.591 1.00 84.44 92 LEU A O 1
ATOM 714 N N . SER A 1 93 ? -7.274 -12.743 11.482 1.00 86.44 93 SER A N 1
ATOM 715 C CA . SER A 1 93 ? -8.031 -12.359 10.285 1.00 86.44 93 SER A CA 1
ATOM 716 C C . SER A 1 93 ? -8.881 -11.144 10.631 1.00 86.44 93 SER A C 1
ATOM 718 O O . SER A 1 93 ? -9.537 -11.137 11.673 1.00 86.44 93 SER A O 1
ATOM 720 N N . VAL A 1 94 ? -8.827 -10.108 9.799 1.00 87.62 94 VAL A N 1
ATOM 721 C CA . VAL A 1 94 ? -9.474 -8.824 10.083 1.00 87.62 94 VAL A CA 1
ATOM 722 C C . VAL A 1 94 ? -10.601 -8.604 9.087 1.00 87.62 94 VAL A C 1
ATOM 724 O O . VAL A 1 94 ? -10.386 -8.647 7.882 1.00 87.62 94 VAL A O 1
ATOM 727 N N . TRP A 1 95 ? -11.794 -8.308 9.597 1.00 90.19 95 TRP A N 1
ATOM 728 C CA . TRP A 1 95 ? -12.921 -7.832 8.799 1.00 90.19 95 TRP A CA 1
ATOM 729 C C . TRP A 1 95 ? -13.335 -6.454 9.293 1.00 90.19 95 TRP A C 1
ATOM 731 O O . TRP A 1 95 ? -13.414 -6.223 10.499 1.00 90.19 95 TRP A O 1
ATOM 741 N N . LEU A 1 96 ? -13.606 -5.538 8.366 1.00 91.12 96 LEU A N 1
ATOM 742 C CA . LEU A 1 96 ? -13.963 -4.161 8.692 1.00 91.12 96 LEU A CA 1
ATOM 743 C C . LEU A 1 96 ? -15.053 -3.647 7.750 1.00 91.12 96 LEU A C 1
ATOM 745 O O . LEU A 1 96 ? -15.015 -3.889 6.546 1.00 91.12 96 LEU A O 1
ATOM 749 N N . GLY A 1 97 ? -16.026 -2.924 8.293 1.00 90.88 97 GLY A N 1
ATOM 750 C CA . GLY A 1 97 ? -17.109 -2.312 7.530 1.00 90.88 97 GLY A CA 1
ATOM 751 C C . GLY A 1 97 ? -18.232 -1.836 8.441 1.00 90.88 97 GLY A C 1
ATOM 752 O O . GLY A 1 97 ? -18.119 -1.905 9.667 1.00 90.88 97 GLY A O 1
ATOM 753 N N . TYR A 1 98 ? -19.314 -1.354 7.839 1.00 90.75 98 TYR A N 1
ATOM 754 C CA . TYR A 1 98 ? -20.502 -0.958 8.581 1.00 90.75 98 TYR A CA 1
ATOM 755 C C . TYR A 1 98 ? -21.495 -2.109 8.697 1.00 90.75 98 TYR A C 1
ATOM 757 O O . TYR A 1 98 ? -21.543 -3.012 7.861 1.00 90.75 98 TYR A O 1
ATOM 765 N N . ARG A 1 99 ? -22.337 -2.057 9.729 1.00 89.50 99 ARG A N 1
ATOM 766 C CA . ARG A 1 99 ? -23.377 -3.065 9.962 1.00 89.50 99 ARG A CA 1
ATOM 767 C C . ARG A 1 99 ? -24.361 -3.143 8.791 1.00 89.50 99 ARG A C 1
ATOM 769 O O . ARG A 1 99 ? -24.817 -4.226 8.451 1.00 89.50 99 ARG A O 1
ATOM 776 N N . GLU A 1 100 ? -24.665 -2.004 8.182 1.00 88.56 100 GLU A N 1
ATOM 777 C CA . GLU A 1 100 ? -25.575 -1.854 7.049 1.00 88.56 100 GLU A CA 1
ATOM 778 C C . GLU A 1 100 ? -24.977 -2.304 5.708 1.00 88.56 100 GLU A C 1
ATOM 780 O O . GLU A 1 100 ? -25.710 -2.815 4.866 1.00 88.56 100 GLU A O 1
ATOM 785 N N . SER A 1 101 ? -23.665 -2.145 5.505 1.00 85.12 101 SER A N 1
ATOM 786 C CA . SER A 1 101 ? -22.978 -2.523 4.259 1.00 85.12 101 SER A CA 1
ATOM 787 C C . SER A 1 101 ? -22.371 -3.926 4.303 1.00 85.12 101 SER A C 1
ATOM 789 O O . SER A 1 101 ? -21.972 -4.459 3.271 1.00 85.12 101 SER A O 1
ATOM 791 N N . GLY A 1 102 ? -22.258 -4.505 5.499 1.00 88.25 102 GLY A N 1
ATOM 792 C CA . GLY A 1 102 ? -21.452 -5.689 5.757 1.00 88.25 102 GLY A CA 1
ATOM 793 C C . GLY A 1 102 ? -19.970 -5.359 5.953 1.00 88.25 102 GLY A C 1
ATOM 794 O O . GLY A 1 102 ? -19.485 -4.278 5.598 1.00 88.25 102 GLY A O 1
ATOM 795 N N . ALA A 1 103 ? -19.254 -6.316 6.544 1.00 89.31 103 ALA A N 1
ATOM 796 C CA . ALA A 1 103 ? -17.814 -6.243 6.739 1.00 89.31 103 ALA A CA 1
ATOM 797 C C . ALA A 1 103 ? -17.071 -6.813 5.522 1.00 89.31 103 ALA A C 1
ATOM 799 O O . ALA A 1 103 ? -17.467 -7.831 4.956 1.00 89.31 103 ALA A O 1
ATOM 800 N N . VAL A 1 104 ? -15.981 -6.158 5.137 1.00 88.44 104 VAL A N 1
ATOM 801 C CA . VAL A 1 104 ? -15.085 -6.579 4.057 1.00 88.44 104 VAL A CA 1
ATOM 802 C C . VAL A 1 104 ? -13.866 -7.263 4.673 1.00 88.44 104 VAL A C 1
ATOM 804 O O . VAL A 1 104 ? -13.377 -6.832 5.717 1.00 88.44 104 VAL A O 1
ATOM 807 N N . ASP A 1 105 ? -13.394 -8.338 4.043 1.00 85.81 105 ASP A N 1
ATOM 808 C CA . ASP A 1 105 ? -12.161 -9.030 4.431 1.00 85.81 105 ASP A CA 1
ATOM 809 C C . ASP A 1 105 ? -10.945 -8.127 4.165 1.00 85.81 105 ASP A C 1
ATOM 811 O O . ASP A 1 105 ? -10.651 -7.790 3.018 1.00 85.81 105 ASP A O 1
ATOM 815 N N . MET A 1 106 ? -10.259 -7.725 5.237 1.00 85.12 106 MET A N 1
ATOM 816 C CA . MET A 1 106 ? -9.047 -6.897 5.202 1.00 85.12 106 MET A CA 1
ATOM 817 C C . MET A 1 106 ? -7.772 -7.739 5.119 1.00 85.12 106 MET A C 1
ATOM 819 O O . MET A 1 106 ? -6.679 -7.199 4.957 1.00 85.12 106 MET A O 1
ATOM 823 N N . GLY A 1 107 ? -7.895 -9.062 5.200 1.00 80.56 107 GLY A N 1
ATOM 824 C CA . GLY A 1 107 ? -6.801 -10.005 5.088 1.00 80.56 107 GLY A CA 1
ATOM 825 C C . GLY A 1 107 ? -6.360 -10.598 6.420 1.00 80.56 107 GLY A C 1
ATOM 826 O O . GLY A 1 107 ? -6.973 -10.427 7.478 1.00 80.56 107 GLY A O 1
ATOM 827 N N . ARG A 1 108 ? -5.262 -11.354 6.337 1.00 82.19 108 ARG A N 1
ATOM 828 C CA . ARG A 1 108 ? -4.682 -12.098 7.456 1.00 82.19 108 ARG A CA 1
ATOM 829 C C . ARG A 1 108 ? -3.337 -11.513 7.856 1.00 82.19 108 ARG A C 1
ATOM 831 O O . ARG A 1 108 ? -2.517 -11.195 6.996 1.00 82.19 108 ARG A O 1
ATOM 838 N N . TYR A 1 109 ? -3.094 -11.433 9.154 1.00 84.00 109 TYR A N 1
ATOM 839 C CA . TYR A 1 109 ? -1.948 -10.777 9.767 1.00 84.00 109 TYR A CA 1
ATOM 840 C C . TYR A 1 109 ? -1.324 -11.717 10.793 1.00 84.00 109 TYR A C 1
ATOM 842 O O . TYR A 1 109 ? -2.038 -12.338 11.573 1.00 84.00 109 TYR A O 1
ATOM 850 N N . ARG A 1 110 ? -0.000 -11.854 10.780 1.00 84.00 110 ARG A N 1
ATOM 851 C CA . ARG A 1 110 ? 0.735 -12.630 11.780 1.00 84.00 110 ARG A CA 1
ATOM 852 C C . ARG A 1 110 ? 1.169 -11.692 12.898 1.00 84.00 110 ARG A C 1
ATOM 854 O O . ARG A 1 110 ? 1.715 -10.632 12.610 1.00 84.00 110 ARG A O 1
ATOM 861 N N . VAL A 1 111 ? 0.916 -12.072 14.145 1.00 85.56 111 VAL A N 1
ATOM 862 C CA . VAL A 1 111 ? 1.331 -11.296 15.320 1.00 85.56 111 VAL A CA 1
ATOM 863 C C . VAL A 1 111 ? 2.850 -11.318 15.448 1.00 85.56 111 VAL A C 1
ATOM 865 O O . VAL A 1 111 ? 3.438 -12.391 15.564 1.00 85.56 111 VAL A O 1
ATOM 868 N N . ASP A 1 112 ? 3.465 -10.137 15.447 1.00 82.81 112 ASP A N 1
ATOM 869 C CA . ASP A 1 112 ? 4.917 -9.975 15.570 1.00 82.81 112 ASP A CA 1
ATOM 870 C C . ASP A 1 112 ? 5.312 -9.493 16.973 1.00 82.81 112 ASP A C 1
ATOM 872 O O . ASP A 1 112 ? 6.322 -9.927 17.521 1.00 82.81 112 ASP A O 1
ATOM 876 N N . GLU A 1 113 ? 4.516 -8.600 17.568 1.00 82.69 113 GLU A N 1
ATOM 877 C CA . GLU A 1 113 ? 4.822 -7.959 18.849 1.00 82.69 113 GLU A CA 1
ATOM 878 C C . GLU A 1 113 ? 3.549 -7.805 19.685 1.00 82.69 113 GLU A C 1
ATOM 880 O O . GLU A 1 113 ? 2.483 -7.459 19.166 1.00 82.69 113 GLU A O 1
ATOM 885 N N . ILE A 1 114 ? 3.672 -8.054 20.989 1.00 85.50 114 ILE A N 1
ATOM 886 C CA . ILE A 1 114 ? 2.602 -7.863 21.965 1.00 85.50 114 ILE A CA 1
ATOM 887 C C . ILE A 1 114 ? 3.166 -7.061 23.130 1.00 85.50 114 ILE A C 1
ATOM 889 O O . ILE A 1 114 ? 4.138 -7.482 23.760 1.00 85.50 114 ILE A O 1
ATOM 893 N N . THR A 1 115 ? 2.523 -5.941 23.434 1.00 82.69 115 THR A N 1
ATOM 894 C CA . THR A 1 115 ? 2.902 -5.062 24.537 1.00 82.69 115 THR A CA 1
ATOM 895 C C . THR A 1 115 ? 1.789 -5.030 25.569 1.00 82.69 115 THR A C 1
ATOM 897 O O . THR A 1 115 ? 0.632 -4.762 25.247 1.00 82.69 115 THR A O 1
ATOM 900 N N . TYR A 1 116 ? 2.169 -5.280 26.819 1.00 81.31 116 TYR A N 1
ATOM 901 C CA . TYR A 1 116 ? 1.321 -5.123 27.993 1.00 81.31 116 TYR A CA 1
ATOM 902 C C . TYR A 1 116 ? 1.848 -3.934 28.793 1.00 81.31 116 TYR A C 1
ATOM 904 O O . TYR A 1 116 ? 3.032 -3.894 29.135 1.00 81.31 116 TYR A O 1
ATOM 912 N N . SER A 1 117 ? 0.989 -2.975 29.110 1.00 75.75 117 SER A N 1
ATOM 913 C CA . SER A 1 117 ? 1.343 -1.823 29.948 1.00 75.75 117 SER A CA 1
ATOM 914 C C . SER A 1 117 ? 0.261 -1.536 30.977 1.00 75.75 117 SER A C 1
ATOM 916 O O . SER A 1 117 ? -0.860 -1.998 30.816 1.00 75.75 117 SER A O 1
ATOM 918 N N . GLY A 1 118 ? 0.593 -0.787 32.032 1.00 76.56 118 GLY A N 1
ATOM 919 C CA . GLY A 1 118 ? -0.368 -0.272 33.011 1.00 76.56 118 GLY A CA 1
ATOM 920 C C . GLY A 1 118 ? 0.245 0.762 33.962 1.00 76.56 118 GLY A C 1
ATOM 921 O O . GLY A 1 118 ? 1.472 0.895 33.975 1.00 76.56 118 GLY A O 1
ATOM 922 N N . PRO A 1 119 ? -0.552 1.466 34.795 1.00 72.94 119 PRO A N 1
ATOM 923 C CA . PRO A 1 119 ? -2.007 1.698 34.737 1.00 72.94 119 PRO A CA 1
ATOM 924 C C . PRO A 1 119 ? -2.400 2.915 33.854 1.00 72.94 119 PRO A C 1
ATOM 926 O O . PRO A 1 119 ? -1.674 3.914 33.876 1.00 72.94 119 PRO A O 1
ATOM 929 N N . PRO A 1 120 ? -3.568 2.905 33.160 1.00 69.12 120 PRO A N 1
ATOM 930 C CA . PRO A 1 120 ? -4.542 1.802 33.061 1.00 69.12 120 PRO A CA 1
ATOM 931 C C . PRO A 1 120 ? -3.977 0.627 32.259 1.00 69.12 120 PRO A C 1
ATOM 933 O O . PRO A 1 120 ? -3.090 0.853 31.436 1.00 69.12 120 PRO A O 1
ATOM 936 N N . ALA A 1 121 ? -4.427 -0.607 32.526 1.00 67.94 121 ALA A N 1
ATOM 937 C CA . ALA A 1 121 ? -3.881 -1.744 31.798 1.00 67.94 121 ALA A CA 1
ATOM 938 C C . ALA A 1 121 ? -4.314 -1.689 30.325 1.00 67.94 121 ALA A C 1
ATOM 940 O O . ALA A 1 121 ? -5.442 -1.329 30.000 1.00 67.94 121 ALA A O 1
ATOM 941 N N . THR A 1 122 ? -3.376 -1.945 29.418 1.00 74.19 122 THR A N 1
ATOM 942 C CA . THR A 1 122 ? -3.624 -1.911 27.975 1.00 74.19 122 THR A CA 1
ATOM 943 C C . THR A 1 122 ? -2.840 -3.012 27.280 1.00 74.19 122 THR A C 1
ATOM 945 O O . THR A 1 122 ? -1.671 -3.247 27.599 1.00 74.19 122 THR A O 1
ATOM 948 N N . LEU A 1 123 ? -3.473 -3.629 26.283 1.00 77.81 123 LEU A N 1
ATOM 949 C CA . LEU A 1 123 ? -2.868 -4.587 25.367 1.00 77.81 123 LEU A CA 1
ATOM 950 C C . LEU A 1 123 ? -2.724 -3.956 23.979 1.00 77.81 123 LEU A C 1
ATOM 952 O O . LEU A 1 123 ? -3.716 -3.573 23.360 1.00 77.81 123 LEU A O 1
ATOM 956 N N . GLU A 1 124 ? -1.500 -3.898 23.464 1.00 85.12 124 GLU A N 1
ATOM 957 C CA . GLU A 1 124 ? -1.228 -3.545 22.070 1.00 85.12 124 GLU A CA 1
ATOM 958 C C . GLU A 1 124 ? -0.700 -4.778 21.331 1.00 85.12 124 GLU A C 1
ATOM 960 O O . GLU A 1 124 ? 0.307 -5.364 21.726 1.00 85.12 124 GLU A O 1
ATOM 965 N N . VAL A 1 125 ? -1.374 -5.169 20.248 1.00 86.50 125 VAL A N 1
ATOM 966 C CA . VAL A 1 125 ? -0.949 -6.269 19.372 1.00 86.50 125 VAL A CA 1
ATOM 967 C C . VAL A 1 125 ? -0.569 -5.686 18.020 1.00 86.50 125 VAL A C 1
ATOM 969 O O . VAL A 1 125 ? -1.428 -5.187 17.291 1.00 86.50 125 VAL A O 1
ATOM 972 N N . LYS A 1 126 ? 0.712 -5.772 17.657 1.00 88.75 126 LYS A N 1
ATOM 973 C CA . LYS A 1 126 ? 1.175 -5.433 16.309 1.00 88.75 126 LYS A CA 1
ATOM 974 C C . LYS A 1 126 ? 1.281 -6.709 15.492 1.00 88.75 126 LYS A C 1
ATOM 976 O O . LYS A 1 126 ? 1.994 -7.647 15.851 1.00 88.75 126 LYS A O 1
ATOM 981 N N . ALA A 1 127 ? 0.571 -6.723 14.373 1.00 85.50 127 ALA A N 1
ATOM 982 C CA . ALA A 1 127 ? 0.579 -7.828 13.437 1.00 85.50 127 ALA A CA 1
ATOM 983 C C . ALA A 1 127 ? 0.849 -7.308 12.025 1.00 85.50 127 ALA A C 1
ATOM 985 O O . ALA A 1 127 ? 0.168 -6.400 11.544 1.00 85.50 127 ALA A O 1
ATOM 986 N N . THR A 1 128 ? 1.829 -7.886 11.343 1.00 82.81 128 THR A N 1
ATOM 987 C CA . THR A 1 128 ? 2.107 -7.575 9.941 1.00 82.81 128 THR A CA 1
ATOM 988 C C . THR A 1 128 ? 1.303 -8.509 9.051 1.00 82.81 128 THR A C 1
ATOM 990 O O . THR A 1 128 ? 1.100 -9.677 9.390 1.00 82.81 128 THR A O 1
ATOM 993 N N . ALA A 1 129 ? 0.830 -8.011 7.900 1.00 70.50 129 ALA A N 1
ATOM 994 C CA . ALA A 1 129 ? 0.156 -8.840 6.898 1.00 70.50 129 ALA A CA 1
ATOM 995 C C . ALA A 1 129 ? 0.981 -10.106 6.697 1.00 70.50 129 ALA A C 1
ATOM 997 O O . ALA A 1 129 ? 2.197 -9.964 6.536 1.00 70.50 129 ALA A O 1
ATOM 998 N N . ALA A 1 130 ? 0.329 -11.277 6.780 1.00 56.06 130 ALA A N 1
ATOM 999 C CA . ALA A 1 130 ? 0.956 -12.592 6.789 1.00 56.06 130 ALA A CA 1
ATOM 1000 C C . ALA A 1 130 ? 2.111 -12.558 5.803 1.00 56.06 130 ALA A C 1
ATOM 1002 O O . ALA A 1 130 ? 1.902 -12.540 4.586 1.00 56.06 130 ALA A O 1
ATOM 1003 N N . ALA A 1 131 ? 3.323 -12.391 6.335 1.00 47.56 131 ALA A N 1
ATOM 1004 C CA . ALA A 1 131 ? 4.462 -12.309 5.465 1.00 47.56 131 ALA A CA 1
ATOM 1005 C C . ALA A 1 131 ? 4.444 -13.645 4.738 1.00 47.56 131 ALA A C 1
ATOM 1007 O O . ALA A 1 131 ? 4.328 -14.698 5.376 1.00 47.56 131 ALA A O 1
ATOM 1008 N N . LEU A 1 132 ? 4.593 -13.605 3.418 1.00 54.41 132 LEU A N 1
ATOM 1009 C CA . LEU A 1 132 ? 5.249 -14.725 2.764 1.00 54.41 132 LEU A CA 1
ATOM 1010 C C . LEU A 1 132 ? 6.419 -15.126 3.643 1.00 54.41 132 LEU A C 1
ATOM 1012 O O . LEU A 1 132 ? 7.058 -14.239 4.229 1.00 54.41 132 LEU A O 1
ATOM 1016 N N . GLY A 1 133 ? 6.624 -16.434 3.784 1.00 56.56 133 GLY A N 1
ATOM 1017 C CA . GLY A 1 133 ? 7.650 -16.973 4.665 1.00 56.56 133 GLY A CA 1
ATOM 1018 C C . GLY A 1 133 ? 8.913 -16.121 4.577 1.00 56.56 133 GLY A C 1
ATOM 1019 O O . GLY A 1 133 ? 9.273 -15.673 3.485 1.00 56.56 133 GLY A O 1
ATOM 1020 N N . GLN A 1 134 ? 9.551 -15.857 5.726 1.00 59.47 134 GLN A N 1
ATOM 1021 C CA . GLN A 1 134 ? 10.811 -15.098 5.814 1.00 59.47 134 GLN A CA 1
ATOM 1022 C C . GLN A 1 134 ? 11.804 -15.500 4.703 1.00 59.47 134 GLN A C 1
ATOM 1024 O O . GLN A 1 134 ? 12.573 -14.673 4.228 1.00 59.47 134 GLN A O 1
ATOM 1029 N N . ASP A 1 135 ? 11.697 -16.741 4.225 1.00 73.44 135 ASP A N 1
ATOM 1030 C CA . ASP A 1 135 ? 12.392 -17.323 3.086 1.00 73.44 135 ASP A CA 1
ATOM 1031 C C . ASP A 1 135 ? 12.341 -16.529 1.757 1.00 73.44 135 ASP A C 1
ATOM 1033 O O . ASP A 1 135 ? 13.389 -16.352 1.145 1.00 73.44 135 ASP A O 1
ATOM 1037 N N . ILE A 1 136 ? 11.211 -15.950 1.310 1.00 79.75 136 ILE A N 1
ATOM 1038 C CA . ILE A 1 136 ? 11.202 -15.167 0.040 1.00 79.75 136 ILE A CA 1
ATOM 1039 C C . ILE A 1 136 ? 11.980 -13.850 0.151 1.00 79.75 136 ILE A C 1
ATOM 1041 O O . ILE A 1 136 ? 12.373 -13.240 -0.847 1.00 79.75 136 ILE A O 1
ATOM 1045 N N . ARG A 1 137 ? 12.179 -13.380 1.384 1.00 81.56 137 ARG A N 1
ATOM 1046 C CA . ARG A 1 137 ? 12.982 -12.195 1.702 1.00 81.56 137 ARG A CA 1
ATOM 1047 C C . ARG A 1 137 ? 14.410 -12.561 2.096 1.00 81.56 137 ARG A C 1
ATOM 1049 O O . ARG A 1 137 ? 15.246 -11.662 2.156 1.00 81.56 137 ARG A O 1
ATOM 1056 N N . ALA A 1 138 ? 14.688 -13.836 2.363 1.00 83.88 138 ALA A N 1
ATOM 1057 C CA . ALA A 1 138 ? 15.999 -14.297 2.779 1.00 83.88 138 ALA A CA 1
ATOM 1058 C C . ALA A 1 138 ? 17.010 -14.060 1.658 1.00 83.88 138 ALA A C 1
ATOM 1060 O O . ALA A 1 138 ? 16.737 -14.328 0.489 1.00 83.88 138 ALA A O 1
ATOM 1061 N N . ALA A 1 139 ? 18.175 -13.529 2.023 1.00 87.38 139 ALA A N 1
ATOM 1062 C CA . ALA A 1 139 ? 19.223 -13.215 1.068 1.00 87.38 139 ALA A CA 1
ATOM 1063 C C . ALA A 1 139 ? 19.710 -14.490 0.371 1.00 87.38 139 ALA A C 1
ATOM 1065 O O . ALA A 1 139 ? 20.088 -15.462 1.026 1.00 87.38 139 ALA A O 1
ATOM 1066 N N . ARG A 1 140 ? 19.727 -14.467 -0.962 1.00 89.12 140 ARG A N 1
ATOM 1067 C CA . ARG A 1 140 ? 20.218 -15.562 -1.799 1.00 89.12 140 ARG A CA 1
ATOM 1068 C C . ARG A 1 140 ? 21.242 -15.031 -2.790 1.00 89.12 140 ARG A C 1
ATOM 1070 O O . ARG A 1 140 ? 21.240 -13.847 -3.134 1.00 89.12 140 ARG A O 1
ATOM 1077 N N . SER A 1 141 ? 22.110 -15.930 -3.238 1.00 91.75 141 SER A N 1
ATOM 1078 C CA . SER A 1 141 ? 23.062 -15.657 -4.307 1.00 91.75 141 SER A CA 1
ATOM 1079 C C . SER A 1 141 ? 22.870 -16.679 -5.418 1.00 91.75 141 SER A C 1
ATOM 1081 O O . SER A 1 141 ? 23.040 -17.876 -5.190 1.00 91.75 141 SER A O 1
ATOM 1083 N N . ARG A 1 142 ? 22.457 -16.217 -6.601 1.00 91.81 142 ARG A N 1
ATOM 1084 C CA . ARG A 1 142 ? 22.118 -17.067 -7.747 1.00 91.81 142 ARG A CA 1
ATOM 1085 C C . ARG A 1 142 ? 22.345 -16.322 -9.056 1.00 91.81 142 ARG A C 1
ATOM 1087 O O . ARG A 1 142 ? 22.003 -15.150 -9.187 1.00 91.81 142 ARG A O 1
ATOM 1094 N N . SER A 1 143 ? 22.858 -17.048 -10.037 1.00 92.44 143 SER A N 1
ATOM 1095 C CA . SER A 1 143 ? 23.033 -16.568 -11.403 1.00 92.44 143 SER A CA 1
ATOM 1096 C C . SER A 1 143 ? 21.888 -17.054 -12.288 1.00 92.44 143 SER A C 1
ATOM 1098 O O . SER A 1 143 ? 21.504 -18.226 -12.260 1.00 92.44 143 SER A O 1
ATOM 1100 N N . TRP A 1 144 ? 21.340 -16.142 -13.085 1.00 91.31 144 TRP A N 1
ATOM 1101 C CA . TRP A 1 144 ? 20.220 -16.369 -13.990 1.00 91.31 144 TRP A CA 1
ATOM 1102 C C . TRP A 1 144 ? 20.679 -16.094 -15.423 1.00 91.31 144 TRP A C 1
ATOM 1104 O O . TRP A 1 144 ? 21.116 -14.987 -15.747 1.00 91.31 144 TRP A O 1
ATOM 1114 N N . HIS A 1 145 ? 20.616 -17.097 -16.298 1.00 87.38 145 HIS A N 1
ATOM 1115 C CA . HIS A 1 145 ? 21.150 -17.008 -17.660 1.00 87.38 145 HIS A CA 1
ATOM 1116 C C . HIS A 1 145 ? 20.052 -17.189 -18.705 1.00 87.38 145 HIS A C 1
ATOM 1118 O O . HIS A 1 145 ? 19.391 -18.222 -18.710 1.00 87.38 145 HIS A O 1
ATOM 1124 N N . ARG A 1 146 ? 19.941 -16.235 -19.642 1.00 71.88 146 ARG A N 1
ATOM 1125 C CA . ARG A 1 146 ? 19.136 -16.353 -20.874 1.00 71.88 146 ARG A CA 1
ATOM 1126 C C . ARG A 1 146 ? 17.695 -16.820 -20.620 1.00 71.88 146 ARG A C 1
ATOM 1128 O O . ARG A 1 146 ? 17.252 -17.808 -21.196 1.00 71.88 146 ARG A O 1
ATOM 1135 N N . GLN A 1 147 ? 16.978 -16.094 -19.766 1.00 88.25 147 GLN A N 1
ATOM 1136 C CA . GLN A 1 147 ? 15.568 -16.355 -19.464 1.00 88.25 147 GLN A CA 1
ATOM 1137 C C . GLN A 1 147 ? 14.698 -15.152 -19.811 1.00 88.25 147 GLN A C 1
ATOM 1139 O O . GLN A 1 147 ? 15.186 -14.031 -19.954 1.00 88.25 147 GLN A O 1
ATOM 1144 N N . LYS A 1 148 ? 13.393 -15.376 -19.930 1.00 93.44 148 LYS A N 1
ATOM 1145 C CA . LYS A 1 148 ? 12.404 -14.295 -19.996 1.00 93.44 148 LYS A CA 1
ATOM 1146 C C . LYS A 1 148 ? 11.988 -13.833 -18.602 1.00 93.44 148 LYS A C 1
ATOM 1148 O O . LYS A 1 148 ? 12.058 -14.596 -17.640 1.00 93.44 148 LYS A O 1
ATOM 1153 N N . LEU A 1 149 ? 11.465 -12.612 -18.488 1.00 91.81 149 LEU A N 1
ATOM 1154 C CA . LEU A 1 149 ? 10.930 -12.101 -17.219 1.00 91.81 149 LEU A CA 1
ATOM 1155 C C . LEU A 1 149 ? 9.809 -12.989 -16.659 1.00 91.81 149 LEU A C 1
ATOM 1157 O O . LEU A 1 149 ? 9.754 -13.218 -15.451 1.00 91.81 149 LEU A O 1
ATOM 1161 N N . GLY A 1 150 ? 8.971 -13.553 -17.532 1.00 91.75 150 GLY A N 1
ATOM 1162 C CA . GLY A 1 150 ? 7.963 -14.535 -17.139 1.00 91.75 150 GLY A CA 1
ATOM 1163 C C . GLY A 1 150 ? 8.544 -15.820 -16.546 1.00 91.75 150 GLY A C 1
ATOM 1164 O O . GLY A 1 150 ? 8.035 -16.344 -15.558 1.00 91.75 150 GLY A O 1
ATOM 1165 N N . GLU A 1 151 ? 9.639 -16.319 -17.120 1.00 94.31 151 GLU A N 1
ATOM 1166 C CA . GLU A 1 151 ? 10.327 -17.528 -16.653 1.00 94.31 151 GLU A CA 1
ATOM 1167 C C . GLU A 1 151 ? 10.993 -17.300 -15.296 1.00 94.31 151 GLU A C 1
ATOM 1169 O O . GLU A 1 151 ? 10.827 -18.123 -14.397 1.00 94.31 151 GLU A O 1
ATOM 1174 N N . LEU A 1 152 ? 11.646 -16.147 -15.117 1.00 94.50 152 LEU A N 1
ATOM 1175 C CA . LEU A 1 152 ? 12.218 -15.739 -13.836 1.00 94.50 152 LEU A CA 1
ATOM 1176 C C . LEU A 1 152 ? 11.145 -15.677 -12.736 1.00 94.50 152 LEU A C 1
ATOM 1178 O O . LEU A 1 152 ? 11.322 -16.239 -11.654 1.00 94.50 152 LEU A O 1
ATOM 1182 N N . ALA A 1 153 ? 10.015 -15.021 -13.014 1.00 93.69 153 ALA A N 1
ATOM 1183 C CA . ALA A 1 153 ? 8.919 -14.897 -12.057 1.00 93.69 153 ALA A CA 1
ATOM 1184 C C . ALA A 1 153 ? 8.327 -16.263 -11.673 1.00 93.69 153 ALA A C 1
ATOM 1186 O O . ALA A 1 153 ? 8.043 -16.495 -10.499 1.00 93.69 153 ALA A O 1
ATOM 1187 N N . ARG A 1 154 ? 8.174 -17.181 -12.640 1.00 94.75 154 ARG A N 1
ATOM 1188 C CA . ARG A 1 154 ? 7.706 -18.556 -12.394 1.00 94.75 154 ARG A CA 1
ATOM 1189 C C . ARG A 1 154 ? 8.687 -19.370 -11.561 1.00 94.75 154 ARG A C 1
ATOM 1191 O O . ARG A 1 154 ? 8.242 -20.080 -10.668 1.00 94.75 154 ARG A O 1
ATOM 1198 N N . ALA A 1 155 ? 9.986 -19.261 -11.831 1.00 93.88 155 ALA A N 1
ATOM 1199 C CA . ALA A 1 155 ? 11.009 -19.966 -11.065 1.00 93.88 155 ALA A CA 1
ATOM 1200 C C . ALA A 1 155 ? 11.002 -19.527 -9.594 1.00 93.88 155 ALA A C 1
ATOM 1202 O O . ALA A 1 155 ? 10.930 -20.368 -8.705 1.00 93.88 155 ALA A O 1
ATOM 1203 N N . ILE A 1 156 ? 10.970 -18.214 -9.344 1.00 92.12 156 ILE A N 1
ATOM 1204 C CA . ILE A 1 156 ? 10.868 -17.675 -7.983 1.00 92.12 156 ILE A CA 1
ATOM 1205 C C . ILE A 1 156 ? 9.549 -18.088 -7.324 1.00 92.12 156 ILE A C 1
ATOM 1207 O O . ILE A 1 156 ? 9.545 -18.511 -6.176 1.00 92.12 156 ILE A O 1
ATOM 1211 N N . ALA A 1 157 ? 8.416 -17.993 -8.022 1.00 90.06 157 ALA A N 1
ATOM 1212 C CA . ALA A 1 157 ? 7.136 -18.391 -7.441 1.00 90.06 157 ALA A CA 1
ATOM 1213 C C . ALA A 1 157 ? 7.129 -19.874 -7.030 1.00 90.06 157 ALA A C 1
ATOM 1215 O O . ALA A 1 157 ? 6.678 -20.193 -5.932 1.00 90.06 157 ALA A O 1
ATOM 1216 N N . ALA A 1 158 ? 7.684 -20.756 -7.869 1.00 90.88 158 ALA A N 1
ATOM 1217 C CA . ALA A 1 158 ? 7.787 -22.185 -7.591 1.00 90.88 158 ALA A CA 1
ATOM 1218 C C . ALA A 1 158 ? 8.638 -22.485 -6.347 1.00 90.88 158 ALA A C 1
ATOM 1220 O O . ALA A 1 158 ? 8.216 -23.296 -5.524 1.00 90.88 158 ALA A O 1
ATOM 1221 N N . ASP A 1 159 ? 9.767 -21.788 -6.169 1.00 89.56 159 ASP A N 1
ATOM 1222 C CA . ASP A 1 159 ? 10.636 -21.930 -4.988 1.00 89.56 159 ASP A CA 1
ATOM 1223 C C . ASP A 1 159 ? 9.885 -21.635 -3.670 1.00 89.56 159 ASP A C 1
ATOM 1225 O O . ASP A 1 159 ? 10.249 -22.164 -2.622 1.00 89.56 159 ASP A O 1
ATOM 1229 N N . HIS A 1 160 ? 8.805 -20.842 -3.726 1.00 87.12 160 HIS A N 1
ATOM 1230 C CA . HIS A 1 160 ? 7.997 -20.429 -2.569 1.00 87.12 160 HIS A CA 1
ATOM 1231 C C . HIS A 1 160 ? 6.579 -21.024 -2.546 1.00 87.12 160 HIS A C 1
ATOM 1233 O O . HIS A 1 160 ? 5.748 -20.600 -1.742 1.00 87.12 160 HIS A O 1
ATOM 1239 N N . GLY A 1 161 ? 6.270 -21.987 -3.424 1.00 84.94 161 GLY A N 1
ATOM 1240 C CA . GLY A 1 161 ? 4.941 -22.610 -3.503 1.00 84.94 161 GLY A CA 1
ATOM 1241 C C . GLY A 1 161 ? 3.819 -21.656 -3.941 1.00 84.94 161 GLY A C 1
ATOM 1242 O O . GLY A 1 161 ? 2.661 -21.847 -3.571 1.00 84.94 161 GLY A O 1
ATOM 1243 N N . LEU A 1 162 ? 4.157 -20.614 -4.701 1.00 84.69 162 LEU A N 1
ATOM 1244 C CA . LEU A 1 162 ? 3.234 -19.605 -5.218 1.00 84.69 162 LEU A CA 1
ATOM 1245 C C . LEU A 1 162 ? 2.915 -19.856 -6.697 1.00 84.69 162 LEU A C 1
ATOM 1247 O O . LEU A 1 162 ? 3.733 -20.365 -7.462 1.00 84.69 162 LEU A O 1
ATOM 1251 N N . GLU A 1 163 ? 1.743 -19.408 -7.137 1.00 87.25 163 GLU A N 1
ATOM 1252 C CA . GLU A 1 163 ? 1.386 -19.341 -8.555 1.00 87.25 163 GLU A CA 1
ATOM 1253 C C . GLU A 1 163 ? 1.901 -18.021 -9.153 1.00 87.25 163 GLU A C 1
ATOM 1255 O O . GLU A 1 163 ? 1.512 -16.943 -8.708 1.00 87.25 163 GLU A O 1
ATOM 1260 N N . ALA A 1 164 ? 2.759 -18.056 -10.174 1.00 88.94 164 ALA A N 1
ATOM 1261 C CA . ALA A 1 164 ? 3.166 -16.829 -10.862 1.00 88.94 164 ALA A CA 1
ATOM 1262 C C . ALA A 1 164 ? 2.090 -16.355 -11.845 1.00 88.94 164 ALA A C 1
ATOM 1264 O O . ALA A 1 164 ? 1.641 -17.115 -12.704 1.00 88.94 164 ALA A O 1
ATOM 1265 N N . ARG A 1 165 ? 1.746 -15.065 -11.790 1.00 87.31 165 ARG A N 1
ATOM 1266 C CA . ARG A 1 165 ? 0.889 -14.401 -12.781 1.00 87.31 165 ARG A CA 1
ATOM 1267 C C . ARG A 1 165 ? 1.608 -13.212 -13.382 1.00 87.31 165 ARG A C 1
ATOM 1269 O O . ARG A 1 165 ? 1.873 -12.229 -12.698 1.00 87.31 165 ARG A O 1
ATOM 1276 N N . VAL A 1 166 ? 1.908 -13.303 -14.670 1.00 87.31 166 VAL A N 1
ATOM 1277 C CA . VAL A 1 166 ? 2.696 -12.303 -15.392 1.00 87.31 166 VAL A CA 1
ATOM 1278 C C . VAL A 1 166 ? 1.878 -11.777 -16.564 1.00 87.31 166 VAL A C 1
ATOM 1280 O O . VAL A 1 166 ? 1.288 -12.550 -17.316 1.00 87.31 166 VAL A O 1
ATOM 1283 N N . GLU A 1 167 ? 1.816 -10.456 -16.712 1.00 83.44 167 GLU A N 1
ATOM 1284 C CA . GLU A 1 167 ? 1.176 -9.811 -17.863 1.00 83.44 167 GLU A CA 1
ATOM 1285 C C . GLU A 1 167 ? 1.853 -10.247 -19.173 1.00 83.44 167 GLU A C 1
ATOM 1287 O O . GLU A 1 167 ? 3.078 -10.227 -19.265 1.00 83.44 167 GLU A O 1
ATOM 1292 N N . ALA A 1 168 ? 1.080 -10.580 -20.214 1.00 81.94 168 ALA A N 1
ATOM 1293 C CA . ALA A 1 168 ? 1.597 -11.177 -21.454 1.00 81.94 168 ALA A CA 1
ATOM 1294 C C . ALA A 1 168 ? 2.751 -10.389 -22.106 1.00 81.94 168 ALA A C 1
ATOM 1296 O O . ALA A 1 168 ? 3.700 -10.978 -22.619 1.00 81.94 168 ALA A O 1
ATOM 1297 N N . THR A 1 169 ? 2.707 -9.053 -22.064 1.00 83.12 169 THR A N 1
ATOM 1298 C CA . THR A 1 169 ? 3.781 -8.224 -22.632 1.00 83.12 169 THR A CA 1
ATOM 1299 C C . THR A 1 169 ? 5.049 -8.219 -21.789 1.00 83.12 169 THR A C 1
ATOM 1301 O O . THR A 1 169 ? 6.121 -7.997 -22.335 1.00 83.12 169 THR A O 1
ATOM 1304 N N . LEU A 1 170 ? 4.932 -8.431 -20.474 1.00 86.00 170 LEU A N 1
ATOM 1305 C CA . LEU A 1 170 ? 6.072 -8.588 -19.570 1.00 86.00 170 LEU A CA 1
ATOM 1306 C C . LEU A 1 170 ? 6.630 -10.010 -19.649 1.00 86.00 170 LEU A C 1
ATOM 1308 O O . LEU A 1 170 ? 7.839 -10.200 -19.590 1.00 86.00 170 LEU A O 1
ATOM 1312 N N . ASP A 1 171 ? 5.760 -10.999 -19.849 1.00 88.38 171 ASP A N 1
ATOM 1313 C CA . ASP A 1 171 ? 6.113 -12.416 -19.924 1.00 88.38 171 ASP A CA 1
ATOM 1314 C C . ASP A 1 171 ? 7.128 -12.715 -21.032 1.00 88.38 171 ASP A C 1
ATOM 1316 O O . ASP A 1 171 ? 8.040 -13.520 -20.852 1.00 88.38 171 ASP A O 1
ATOM 1320 N N . ALA A 1 172 ? 6.996 -12.019 -22.164 1.00 88.88 172 ALA A N 1
ATOM 1321 C CA . ALA A 1 172 ? 7.825 -12.209 -23.345 1.00 88.88 172 ALA A CA 1
ATOM 1322 C C . ALA A 1 172 ? 9.176 -11.468 -23.312 1.00 88.88 172 ALA A C 1
ATOM 1324 O O . ALA A 1 172 ? 9.985 -11.692 -24.213 1.00 88.88 172 ALA A O 1
ATOM 1325 N N . ILE A 1 173 ? 9.433 -10.602 -22.320 1.00 86.69 173 ILE A N 1
ATOM 1326 C CA . ILE A 1 173 ? 10.640 -9.759 -22.284 1.00 86.69 173 ILE A CA 1
ATOM 1327 C C . ILE A 1 173 ? 11.881 -10.638 -22.079 1.00 86.69 173 ILE A C 1
ATOM 1329 O O . ILE A 1 173 ? 11.983 -11.282 -21.030 1.00 86.69 173 ILE A O 1
ATOM 1333 N N . PRO A 1 174 ? 12.833 -10.663 -23.031 1.00 89.50 174 PRO A N 1
ATOM 1334 C CA . PRO A 1 174 ? 14.093 -11.365 -22.846 1.00 89.50 174 PRO A CA 1
ATOM 1335 C C . PRO A 1 174 ? 14.953 -10.609 -21.833 1.00 89.50 174 PRO A C 1
ATOM 1337 O O . PRO A 1 174 ? 15.147 -9.399 -21.955 1.00 89.50 174 PRO A O 1
ATOM 1340 N N . LEU A 1 175 ? 15.474 -11.320 -20.836 1.00 87.75 175 LEU A N 1
ATOM 1341 C CA . LEU A 1 175 ? 16.392 -10.755 -19.857 1.00 87.75 175 LEU A CA 1
ATOM 1342 C C . LEU A 1 175 ? 17.842 -11.071 -20.244 1.00 87.75 175 LEU A C 1
ATOM 1344 O O . LEU A 1 175 ? 18.129 -12.176 -20.726 1.00 87.75 175 LEU A O 1
ATOM 1348 N N . PRO A 1 176 ? 18.776 -10.131 -20.007 1.00 85.31 176 PRO A N 1
ATOM 1349 C CA . PRO A 1 176 ? 20.197 -10.431 -20.081 1.00 85.31 176 PRO A CA 1
ATOM 1350 C C . PRO A 1 176 ? 20.589 -11.407 -18.964 1.00 85.31 176 PRO A C 1
ATOM 1352 O O . PRO A 1 176 ? 19.760 -11.872 -18.179 1.00 85.31 176 PRO A O 1
ATOM 1355 N N . HIS A 1 177 ? 21.875 -11.733 -18.883 1.00 87.69 177 HIS A N 1
ATOM 1356 C CA . HIS A 1 177 ? 22.379 -12.410 -17.699 1.00 87.69 177 HIS A CA 1
ATOM 1357 C C . HIS A 1 177 ? 22.157 -11.527 -16.461 1.00 87.69 177 HIS A C 1
ATOM 1359 O O . HIS A 1 177 ? 22.426 -10.327 -16.489 1.00 87.69 177 HIS A O 1
ATOM 1365 N N . LEU A 1 178 ? 21.623 -12.113 -15.392 1.00 89.69 178 LEU A N 1
ATOM 1366 C CA . LEU A 1 178 ? 21.364 -11.419 -14.140 1.00 89.69 178 LEU A CA 1
ATOM 1367 C C . LEU A 1 178 ? 21.974 -12.188 -12.981 1.00 89.69 178 LEU A C 1
ATOM 1369 O O . LEU A 1 178 ? 21.739 -13.386 -12.841 1.00 89.69 178 LEU A O 1
ATOM 1373 N N . ASP A 1 179 ? 22.647 -11.459 -12.102 1.00 89.31 179 ASP A N 1
ATOM 1374 C CA . ASP A 1 179 ? 23.077 -11.974 -10.813 1.00 89.31 179 ASP A CA 1
ATOM 1375 C C . ASP A 1 179 ? 22.210 -11.401 -9.692 1.00 89.31 179 ASP A C 1
ATOM 1377 O O . ASP A 1 179 ? 21.946 -10.191 -9.592 1.00 89.31 179 ASP A O 1
ATOM 1381 N N . GLN A 1 180 ? 21.748 -12.321 -8.857 1.00 91.56 180 GLN A N 1
ATOM 1382 C CA . GLN A 1 180 ? 21.203 -12.071 -7.539 1.00 91.56 180 GLN A CA 1
ATOM 1383 C C . GLN A 1 180 ? 22.364 -12.254 -6.564 1.00 91.56 180 GLN A C 1
ATOM 1385 O O . GLN A 1 180 ? 22.909 -13.350 -6.475 1.00 91.56 180 GLN A O 1
ATOM 1390 N N . THR A 1 181 ? 22.765 -11.191 -5.869 1.00 90.12 181 THR A N 1
ATOM 1391 C CA . THR A 1 181 ? 23.945 -11.198 -4.990 1.00 90.12 181 THR A CA 1
ATOM 1392 C C . THR A 1 181 ? 23.530 -10.762 -3.599 1.00 90.12 181 THR A C 1
ATOM 1394 O O . THR A 1 181 ? 23.325 -9.572 -3.365 1.00 90.12 181 THR A O 1
ATOM 1397 N N . THR A 1 182 ? 23.392 -11.722 -2.681 1.00 90.00 182 THR A N 1
ATOM 1398 C CA . THR A 1 182 ? 22.933 -11.478 -1.302 1.00 90.00 182 THR A CA 1
ATOM 1399 C C . THR A 1 182 ? 21.635 -10.655 -1.272 1.00 90.00 182 THR A C 1
ATOM 1401 O O . THR A 1 182 ? 21.450 -9.751 -0.461 1.00 90.00 182 THR A O 1
ATOM 1404 N N . GLU A 1 183 ? 20.724 -10.955 -2.195 1.00 90.75 183 GLU A N 1
ATOM 1405 C CA . GLU A 1 183 ? 19.463 -10.238 -2.390 1.00 90.75 183 GLU A CA 1
ATOM 1406 C C . GLU A 1 183 ? 18.314 -11.239 -2.227 1.00 90.75 183 GLU A C 1
ATOM 1408 O O . GLU A 1 183 ? 18.420 -12.377 -2.681 1.00 90.75 183 GLU A O 1
ATOM 1413 N N . GLY A 1 184 ? 17.230 -10.859 -1.546 1.00 90.31 184 GLY A N 1
ATOM 1414 C CA . GLY A 1 184 ? 16.057 -11.731 -1.414 1.00 90.31 184 GLY A CA 1
ATOM 1415 C C . GLY A 1 184 ? 15.281 -11.852 -2.723 1.00 90.31 184 GLY A C 1
ATOM 1416 O O . GLY A 1 184 ? 15.240 -10.894 -3.495 1.00 90.31 184 GLY A O 1
ATOM 1417 N N . ASP A 1 185 ? 14.634 -12.993 -2.969 1.00 91.19 185 ASP A N 1
ATOM 1418 C CA . ASP A 1 185 ? 13.967 -13.283 -4.249 1.00 91.19 185 ASP A CA 1
ATOM 1419 C C . ASP A 1 185 ? 12.918 -12.222 -4.624 1.00 91.19 185 ASP A C 1
ATOM 1421 O O . ASP A 1 185 ? 12.840 -11.798 -5.780 1.00 91.19 185 ASP A O 1
ATOM 1425 N N . ILE A 1 186 ? 12.147 -11.715 -3.651 1.00 89.69 186 ILE A N 1
ATOM 1426 C CA . ILE A 1 186 ? 11.161 -10.656 -3.925 1.00 89.69 186 ILE A CA 1
ATOM 1427 C C . ILE A 1 186 ? 11.809 -9.301 -4.238 1.00 89.69 186 ILE A C 1
ATOM 1429 O O . ILE A 1 186 ? 11.305 -8.555 -5.080 1.00 89.69 186 ILE A O 1
ATOM 1433 N N . ALA A 1 187 ? 12.925 -8.976 -3.579 1.00 89.62 187 ALA A N 1
ATOM 1434 C CA . ALA A 1 187 ? 13.665 -7.743 -3.834 1.00 89.62 187 ALA A CA 1
ATOM 1435 C C . ALA A 1 187 ? 14.320 -7.799 -5.219 1.00 89.62 187 ALA A C 1
ATOM 1437 O O . ALA A 1 187 ? 14.156 -6.867 -6.006 1.00 89.62 187 ALA A O 1
ATOM 1438 N N . PHE A 1 188 ? 14.932 -8.940 -5.547 1.00 93.81 188 PHE A N 1
ATOM 1439 C CA . PHE A 1 188 ? 15.519 -9.219 -6.850 1.00 93.81 188 PHE A CA 1
ATOM 1440 C C . PHE A 1 188 ? 14.483 -9.117 -7.967 1.00 93.81 188 PHE A C 1
ATOM 1442 O O . PHE A 1 188 ? 14.659 -8.338 -8.906 1.00 93.81 188 PHE A O 1
ATOM 1449 N N . LEU A 1 189 ? 13.357 -9.828 -7.846 1.00 93.00 189 LEU A N 1
ATOM 1450 C CA . LEU A 1 189 ? 12.291 -9.769 -8.843 1.00 93.00 189 LEU A CA 1
ATOM 1451 C C . LEU A 1 189 ? 11.708 -8.355 -8.960 1.00 93.00 189 LEU A C 1
ATOM 1453 O O . LEU A 1 189 ? 11.463 -7.884 -10.069 1.00 93.00 189 LEU A O 1
ATOM 1457 N N . GLY A 1 190 ? 11.537 -7.647 -7.839 1.00 91.00 190 GLY A N 1
ATOM 1458 C CA . GLY A 1 190 ? 11.107 -6.248 -7.819 1.00 91.00 190 GLY A CA 1
ATOM 1459 C C . GLY A 1 190 ? 12.079 -5.318 -8.551 1.00 91.00 190 GLY A C 1
ATOM 1460 O O . GLY A 1 190 ? 11.648 -4.482 -9.348 1.00 91.00 190 GLY A O 1
ATOM 1461 N N . ARG A 1 191 ? 13.388 -5.498 -8.344 1.00 90.75 191 ARG A N 1
ATOM 1462 C CA . ARG A 1 191 ? 14.453 -4.751 -9.025 1.00 90.75 191 ARG A CA 1
ATOM 1463 C C . ARG A 1 191 ? 14.465 -5.022 -10.524 1.00 90.75 191 ARG A C 1
ATOM 1465 O O . ARG A 1 191 ? 14.619 -4.081 -11.298 1.00 90.75 191 ARG A O 1
ATOM 1472 N N . VAL A 1 192 ? 14.314 -6.278 -10.947 1.00 91.25 192 VAL A N 1
ATOM 1473 C CA . VAL A 1 192 ? 14.292 -6.653 -12.371 1.00 91.25 192 VAL A CA 1
ATOM 1474 C C . VAL A 1 192 ? 13.019 -6.140 -13.045 1.00 91.25 192 VAL A C 1
ATOM 1476 O O . VAL A 1 192 ? 13.113 -5.458 -14.063 1.00 91.25 192 VAL A O 1
ATOM 1479 N N . ALA A 1 193 ? 11.845 -6.376 -12.453 1.00 90.38 193 ALA A N 1
ATOM 1480 C CA . ALA A 1 193 ? 10.564 -5.885 -12.963 1.00 90.38 193 ALA A CA 1
ATOM 1481 C C . ALA A 1 193 ? 10.538 -4.350 -13.064 1.00 90.38 193 ALA A C 1
ATOM 1483 O O . ALA A 1 193 ? 10.059 -3.793 -14.052 1.00 90.38 193 ALA A O 1
ATOM 1484 N N . GLY A 1 194 ? 11.123 -3.652 -12.086 1.00 87.38 194 GLY A N 1
ATOM 1485 C CA . GLY A 1 194 ? 11.200 -2.193 -12.070 1.00 87.38 194 GLY A CA 1
ATOM 1486 C C . GLY A 1 194 ? 11.893 -1.576 -13.291 1.00 87.38 194 GLY A C 1
ATOM 1487 O O . GLY A 1 194 ? 11.525 -0.466 -13.671 1.00 87.38 194 GLY A O 1
ATOM 1488 N N . ARG A 1 195 ? 12.823 -2.296 -13.940 1.00 86.00 195 ARG A N 1
ATOM 1489 C CA . ARG A 1 195 ? 13.517 -1.855 -15.171 1.00 86.00 195 ARG A CA 1
ATOM 1490 C C . ARG A 1 195 ? 12.575 -1.714 -16.364 1.00 86.00 195 ARG A C 1
ATOM 1492 O O . ARG A 1 195 ? 12.821 -0.905 -17.247 1.00 86.00 195 ARG A O 1
ATOM 1499 N N . TYR A 1 196 ? 11.489 -2.480 -16.363 1.00 86.12 196 TYR A N 1
ATOM 1500 C CA . TYR A 1 196 ? 10.492 -2.519 -17.433 1.00 86.12 196 TYR A CA 1
ATOM 1501 C C . TYR A 1 196 ? 9.189 -1.822 -17.019 1.00 86.12 196 TYR A C 1
ATOM 1503 O O . TYR A 1 196 ? 8.110 -2.174 -17.491 1.00 86.12 196 TYR A O 1
ATOM 1511 N N . ASP A 1 197 ? 9.287 -0.858 -16.095 1.00 80.94 197 ASP A N 1
ATOM 1512 C CA . ASP A 1 197 ? 8.161 -0.152 -15.471 1.00 80.94 197 ASP A CA 1
ATOM 1513 C C . ASP A 1 197 ? 7.085 -1.096 -14.904 1.00 80.94 197 ASP A C 1
ATOM 1515 O O . ASP A 1 197 ? 5.885 -0.823 -14.962 1.00 80.94 197 ASP A O 1
ATOM 1519 N N . ALA A 1 198 ? 7.517 -2.232 -14.355 1.00 84.75 198 ALA A N 1
ATOM 1520 C CA . ALA A 1 198 ? 6.655 -3.223 -13.733 1.00 84.75 198 ALA A CA 1
ATOM 1521 C C . ALA A 1 198 ? 6.845 -3.275 -12.214 1.00 84.75 198 ALA A C 1
ATOM 1523 O O . ALA A 1 198 ? 7.746 -2.669 -11.619 1.00 84.75 198 ALA A O 1
ATOM 1524 N N . VAL A 1 199 ? 5.927 -3.978 -11.565 1.00 84.62 199 VAL A N 1
ATOM 1525 C CA . VAL A 1 199 ? 5.909 -4.206 -10.128 1.00 84.62 199 VAL A CA 1
ATOM 1526 C C . VAL A 1 199 ? 5.709 -5.695 -9.898 1.00 84.62 199 VAL A C 1
ATOM 1528 O O . VAL A 1 199 ? 4.772 -6.285 -10.431 1.00 84.62 199 VAL A O 1
ATOM 1531 N N . ALA A 1 200 ? 6.589 -6.284 -9.092 1.00 86.12 200 ALA A N 1
ATOM 1532 C CA . ALA A 1 200 ? 6.458 -7.651 -8.619 1.00 86.12 200 ALA A CA 1
ATOM 1533 C C . ALA A 1 200 ? 5.913 -7.630 -7.196 1.00 86.12 200 ALA A C 1
ATOM 1535 O O . ALA A 1 200 ? 6.523 -7.029 -6.307 1.00 86.12 200 ALA A O 1
ATOM 1536 N N . ARG A 1 201 ? 4.746 -8.239 -6.987 1.00 79.62 201 ARG A N 1
ATOM 1537 C CA . ARG A 1 201 ? 4.107 -8.288 -5.678 1.00 79.62 201 ARG A CA 1
ATOM 1538 C C . ARG A 1 201 ? 3.486 -9.645 -5.391 1.00 79.62 201 ARG A C 1
ATOM 1540 O O . ARG A 1 201 ? 2.772 -10.191 -6.228 1.00 79.62 201 ARG A O 1
ATOM 1547 N N . PRO A 1 202 ? 3.693 -10.148 -4.178 1.00 75.38 202 PRO A N 1
ATOM 1548 C CA . PRO A 1 202 ? 2.980 -11.300 -3.683 1.00 75.38 202 PRO A CA 1
ATOM 1549 C C . PRO A 1 202 ? 1.577 -10.887 -3.223 1.00 75.38 202 PRO A C 1
ATOM 1551 O O . PRO A 1 202 ? 1.399 -9.869 -2.554 1.00 75.38 202 PRO A O 1
ATOM 1554 N N . LEU A 1 203 ? 0.579 -11.676 -3.593 1.00 71.19 203 LEU A N 1
ATOM 1555 C CA . LEU A 1 203 ? -0.836 -11.435 -3.356 1.00 71.19 203 LEU A CA 1
ATOM 1556 C C . LEU A 1 203 ? -1.504 -12.767 -2.978 1.00 71.19 203 LEU A C 1
ATOM 1558 O O . LEU A 1 203 ? -1.988 -13.507 -3.835 1.00 71.19 203 LEU A O 1
ATOM 1562 N N . GLY A 1 204 ? -1.504 -13.097 -1.685 1.00 68.06 204 GLY A N 1
ATOM 1563 C CA . GLY A 1 204 ? -1.984 -14.397 -1.207 1.00 68.06 204 GLY A CA 1
ATOM 1564 C C . GLY A 1 204 ? -1.120 -15.543 -1.744 1.00 68.06 204 GLY A C 1
ATOM 1565 O O . GLY A 1 204 ? 0.089 -15.541 -1.543 1.00 68.06 204 GLY A O 1
ATOM 1566 N N . SER A 1 205 ? -1.732 -16.499 -2.447 1.00 73.31 205 SER A N 1
ATOM 1567 C CA . SER A 1 205 ? -1.047 -17.642 -3.076 1.00 73.31 205 SER A CA 1
ATOM 1568 C C . SER A 1 205 ? -0.421 -17.325 -4.442 1.00 73.31 205 SER A C 1
ATOM 1570 O O . SER A 1 205 ? 0.027 -18.236 -5.135 1.00 73.31 205 SER A O 1
ATOM 1572 N N . VAL A 1 206 ? -0.429 -16.058 -4.864 1.00 78.44 206 VAL A N 1
ATOM 1573 C CA . VAL A 1 206 ? -0.022 -15.635 -6.208 1.00 78.44 206 VAL A CA 1
ATOM 1574 C C . VAL A 1 206 ? 1.149 -14.662 -6.130 1.00 78.44 206 VAL A C 1
ATOM 1576 O O . VAL A 1 206 ? 1.118 -13.718 -5.348 1.00 78.44 206 VAL A O 1
ATOM 1579 N N . LEU A 1 207 ? 2.154 -14.830 -6.986 1.00 84.69 207 LEU A N 1
ATOM 1580 C CA . LEU A 1 207 ? 3.192 -13.833 -7.248 1.00 84.69 207 LEU A CA 1
ATOM 1581 C C . LEU A 1 207 ? 2.869 -13.106 -8.558 1.00 84.69 207 LEU A C 1
ATOM 1583 O O . LEU A 1 207 ? 3.049 -13.653 -9.645 1.00 84.69 207 LEU A O 1
ATOM 1587 N N . ALA A 1 208 ? 2.362 -11.879 -8.459 1.00 84.81 208 ALA A N 1
ATOM 1588 C CA . ALA A 1 208 ? 1.947 -11.087 -9.608 1.00 84.81 208 ALA A CA 1
ATOM 1589 C C . ALA A 1 208 ? 3.078 -10.176 -10.109 1.00 84.81 208 ALA A C 1
ATOM 1591 O O . ALA A 1 208 ? 3.690 -9.448 -9.327 1.00 84.81 208 ALA A O 1
ATOM 1592 N N . VAL A 1 209 ? 3.312 -10.171 -11.422 1.00 86.88 209 VAL A N 1
ATOM 1593 C CA . VAL A 1 209 ? 4.204 -9.237 -12.121 1.00 86.88 209 VAL A CA 1
ATOM 1594 C C . VAL A 1 209 ? 3.395 -8.508 -13.189 1.00 86.88 209 VAL A C 1
ATOM 1596 O O . VAL A 1 209 ? 3.025 -9.077 -14.217 1.00 86.88 209 VAL A O 1
ATOM 1599 N N . VAL A 1 210 ? 3.095 -7.241 -12.921 1.00 83.38 210 VAL A N 1
ATOM 1600 C CA . VAL A 1 210 ? 2.205 -6.404 -13.742 1.00 83.38 210 VAL A CA 1
ATOM 1601 C C . VAL A 1 210 ? 2.852 -5.054 -14.016 1.00 83.38 210 VAL A C 1
ATOM 1603 O O . VAL A 1 210 ? 3.697 -4.600 -13.236 1.00 83.38 210 VAL A O 1
ATOM 1606 N N . ARG A 1 211 ? 2.464 -4.382 -15.105 1.00 79.38 211 ARG A N 1
ATOM 1607 C CA . ARG A 1 211 ? 2.918 -3.009 -15.345 1.00 79.38 211 ARG A CA 1
ATOM 1608 C C . ARG A 1 211 ? 2.448 -2.076 -14.237 1.00 79.38 211 ARG A C 1
ATOM 1610 O O . ARG A 1 211 ? 1.333 -2.168 -13.717 1.00 79.38 211 ARG A O 1
ATOM 1617 N N . ARG A 1 212 ? 3.299 -1.114 -13.905 1.00 73.56 212 ARG A N 1
ATOM 1618 C CA . ARG A 1 212 ? 2.994 -0.080 -12.926 1.00 73.56 212 ARG A CA 1
ATOM 1619 C C . ARG A 1 212 ? 1.855 0.794 -13.451 1.00 73.56 212 ARG A C 1
ATOM 1621 O O . ARG A 1 212 ? 1.966 1.401 -14.509 1.00 73.56 212 ARG A O 1
ATOM 1628 N N . GLY A 1 213 ? 0.751 0.845 -12.708 1.00 61.94 213 GLY A N 1
ATOM 1629 C CA . GLY A 1 213 ? -0.451 1.588 -13.100 1.00 61.94 213 GLY A CA 1
ATOM 1630 C C . GLY A 1 213 ? -1.546 0.762 -13.777 1.00 61.94 213 GLY A C 1
ATOM 1631 O O . GLY A 1 213 ? -2.624 1.301 -14.023 1.00 61.94 213 GLY A O 1
ATOM 1632 N N . VAL A 1 214 ? -1.330 -0.537 -14.020 1.00 62.00 214 VAL A N 1
ATOM 1633 C CA . VAL A 1 214 ? -2.405 -1.465 -14.400 1.00 62.00 214 VAL A CA 1
ATOM 1634 C C . VAL A 1 214 ? -3.005 -2.044 -13.121 1.00 62.00 214 VAL A C 1
ATOM 1636 O O . VAL A 1 214 ? -2.391 -2.858 -12.431 1.00 62.00 214 VAL A O 1
ATOM 1639 N N . ALA A 1 215 ? -4.198 -1.572 -12.766 1.00 57.66 215 ALA A N 1
ATOM 1640 C CA . ALA A 1 215 ? -4.875 -1.947 -11.533 1.00 57.66 215 ALA A CA 1
ATOM 1641 C C . ALA A 1 215 ? -5.470 -3.359 -11.634 1.00 57.66 215 ALA A C 1
ATOM 1643 O O . ALA A 1 215 ? -6.647 -3.535 -11.949 1.00 57.66 215 ALA A O 1
ATOM 1644 N N . THR A 1 216 ? -4.642 -4.369 -11.390 1.00 57.28 216 THR A N 1
ATOM 1645 C CA . THR A 1 216 ? -5.024 -5.786 -11.452 1.00 57.28 216 THR A CA 1
ATOM 1646 C C . THR A 1 216 ? -4.955 -6.410 -10.059 1.00 57.28 216 THR A C 1
ATOM 1648 O O . THR A 1 216 ? -3.997 -6.190 -9.322 1.00 57.28 216 THR A O 1
ATOM 1651 N N . THR A 1 217 ? -5.982 -7.171 -9.680 1.00 54.56 217 THR A N 1
ATOM 1652 C CA . THR A 1 217 ? -6.072 -7.917 -8.419 1.00 54.56 217 THR A CA 1
ATOM 1653 C C . THR A 1 217 ? -5.106 -9.105 -8.404 1.00 54.56 217 THR A C 1
ATOM 1655 O O . THR A 1 217 ? -4.613 -9.546 -9.442 1.00 54.56 217 THR A O 1
ATOM 1658 N N . ALA A 1 218 ? -4.959 -9.730 -7.228 1.00 45.00 218 ALA A N 1
ATOM 1659 C CA . ALA A 1 218 ? -4.354 -11.056 -7.050 1.00 45.00 218 ALA A CA 1
ATOM 1660 C C . ALA A 1 218 ? -4.890 -12.102 -8.042 1.00 45.00 218 ALA A C 1
ATOM 1662 O O . ALA A 1 218 ? -4.153 -12.960 -8.517 1.00 45.00 218 ALA A O 1
ATOM 1663 N N . SER A 1 219 ? -6.184 -12.008 -8.372 1.00 47.88 219 SER A N 1
ATOM 1664 C CA . SER A 1 219 ? -6.913 -12.883 -9.295 1.00 47.88 219 SER A CA 1
ATOM 1665 C C . SER A 1 219 ? -6.771 -12.519 -10.779 1.00 47.88 219 SER A C 1
ATOM 1667 O O . SER A 1 219 ? -7.385 -13.178 -11.611 1.00 47.88 219 SER A O 1
ATOM 1669 N N . GLY A 1 220 ? -6.001 -11.481 -11.127 1.00 50.44 220 GLY A N 1
ATOM 1670 C CA . GLY A 1 220 ? -5.896 -10.978 -12.502 1.00 50.44 220 GLY A CA 1
ATOM 1671 C C . GLY A 1 220 ? -7.143 -10.230 -12.992 1.00 50.44 220 GLY A C 1
ATOM 1672 O O . GLY A 1 220 ? -7.256 -9.930 -14.177 1.00 50.44 220 GLY A O 1
ATOM 1673 N N . ARG A 1 221 ? -8.085 -9.907 -12.097 1.00 58.72 221 ARG A N 1
ATOM 1674 C CA . ARG A 1 221 ? -9.280 -9.104 -12.400 1.00 58.72 221 ARG A CA 1
ATOM 1675 C C . ARG A 1 221 ? -8.939 -7.626 -12.240 1.00 58.72 221 ARG A C 1
ATOM 1677 O O . ARG A 1 221 ? -8.150 -7.265 -11.375 1.00 58.72 221 ARG A O 1
ATOM 1684 N N . THR A 1 222 ? -9.528 -6.752 -13.042 1.00 64.25 222 THR A N 1
ATOM 1685 C CA . THR A 1 222 ? -9.350 -5.308 -12.852 1.00 64.25 222 THR A CA 1
ATOM 1686 C C . THR A 1 222 ? -9.919 -4.895 -11.493 1.00 64.25 222 THR A C 1
ATOM 1688 O O . THR A 1 222 ? -11.049 -5.258 -11.161 1.00 64.25 222 THR A O 1
ATOM 1691 N N . LEU A 1 223 ? -9.131 -4.174 -10.693 1.00 72.38 223 LEU A N 1
ATOM 1692 C CA . LEU A 1 223 ? -9.592 -3.609 -9.425 1.00 72.38 223 LEU A CA 1
ATOM 1693 C C . LEU A 1 223 ? -10.730 -2.618 -9.711 1.00 72.38 223 LEU A C 1
ATOM 1695 O O . LEU A 1 223 ? -10.617 -1.840 -10.665 1.00 72.38 223 LEU A O 1
ATOM 1699 N N . PRO A 1 224 ? -11.814 -2.624 -8.915 1.00 80.25 224 PRO A N 1
ATOM 1700 C CA . PRO A 1 224 ? -12.906 -1.685 -9.112 1.00 80.25 224 PRO A CA 1
ATOM 1701 C C . PRO A 1 224 ? -12.377 -0.253 -9.007 1.00 80.25 224 PRO A C 1
ATOM 1703 O O . PRO A 1 224 ? -11.612 0.079 -8.100 1.00 80.25 224 PRO A O 1
ATOM 1706 N N . THR A 1 225 ? -12.766 0.589 -9.961 1.00 85.75 225 THR A N 1
ATOM 1707 C CA . THR A 1 225 ? -12.456 2.016 -9.911 1.00 85.75 225 THR A CA 1
ATOM 1708 C C . THR A 1 225 ? -13.228 2.660 -8.768 1.00 85.75 225 THR A C 1
ATOM 1710 O O . THR A 1 225 ? -14.453 2.577 -8.714 1.00 85.75 225 THR A O 1
ATOM 1713 N N . VAL A 1 226 ? -12.507 3.332 -7.878 1.00 90.69 226 VAL A N 1
ATOM 1714 C CA . VAL A 1 226 ? -13.080 4.151 -6.813 1.00 90.69 226 VAL A CA 1
ATOM 1715 C C . VAL A 1 226 ? -13.309 5.548 -7.371 1.00 90.69 226 VAL A C 1
ATOM 1717 O O . VAL A 1 226 ? -12.386 6.165 -7.896 1.00 90.69 226 VAL A O 1
ATOM 1720 N N . THR A 1 227 ? -14.528 6.066 -7.261 1.00 93.81 227 THR A N 1
ATOM 1721 C CA . THR A 1 227 ? -14.837 7.460 -7.600 1.00 93.81 227 THR A CA 1
ATOM 1722 C C . THR A 1 227 ? -15.078 8.249 -6.321 1.00 93.81 227 THR A C 1
ATOM 1724 O O . THR A 1 227 ? -15.806 7.773 -5.450 1.00 93.81 227 THR A O 1
ATOM 1727 N N . LEU A 1 228 ? -14.453 9.426 -6.214 1.00 94.69 228 LEU A N 1
ATOM 1728 C CA . LEU A 1 228 ? -14.628 10.351 -5.093 1.00 94.69 228 LEU A CA 1
ATOM 1729 C C . LEU A 1 228 ? -14.983 11.754 -5.581 1.00 94.69 228 LEU A C 1
ATOM 1731 O O . LEU A 1 228 ? -14.341 12.315 -6.475 1.00 94.69 228 LEU A O 1
ATOM 1735 N N . THR A 1 229 ? -15.966 12.349 -4.923 1.00 94.50 229 THR A N 1
ATOM 1736 C CA . THR A 1 229 ? -16.367 13.748 -5.075 1.00 94.50 229 THR A CA 1
ATOM 1737 C C . THR A 1 229 ? -15.893 14.583 -3.879 1.00 94.50 229 THR A C 1
ATOM 1739 O O . THR A 1 229 ? -15.654 14.035 -2.800 1.00 94.50 229 THR A O 1
ATOM 1742 N N . PRO A 1 230 ? -15.787 15.920 -4.005 1.00 92.06 230 PRO A N 1
ATOM 1743 C CA . PRO A 1 230 ? -15.400 16.777 -2.883 1.00 92.06 230 PRO A CA 1
ATOM 1744 C C . PRO A 1 230 ? -16.341 16.706 -1.668 1.00 92.06 230 PRO A C 1
ATOM 1746 O O . PRO A 1 230 ? -15.929 17.061 -0.571 1.00 92.06 230 PRO A O 1
ATOM 1749 N N . ALA A 1 231 ? -17.592 16.268 -1.848 1.00 92.94 231 ALA A N 1
ATOM 1750 C CA . ALA A 1 231 ? -18.571 16.145 -0.766 1.00 92.94 231 ALA A CA 1
ATOM 1751 C C . ALA A 1 231 ? -18.370 14.886 0.098 1.00 92.94 231 ALA A C 1
ATOM 1753 O O . ALA A 1 231 ? -18.820 14.847 1.238 1.00 92.94 231 ALA A O 1
ATOM 1754 N N . GLU A 1 232 ? -17.697 13.862 -0.433 1.00 92.25 232 GLU A N 1
ATOM 1755 C CA . GLU A 1 232 ? -17.453 12.586 0.255 1.00 92.25 232 GLU A CA 1
ATOM 1756 C C . GLU A 1 232 ? -16.166 12.597 1.092 1.00 92.25 232 GLU A C 1
ATOM 1758 O O . GLU A 1 232 ? -15.887 11.643 1.818 1.00 92.25 232 GLU A O 1
ATOM 1763 N N . VAL A 1 233 ? -15.361 13.658 0.988 1.00 94.50 233 VAL A N 1
ATOM 1764 C CA . VAL A 1 233 ? -14.051 13.762 1.637 1.00 94.50 233 VAL A CA 1
ATOM 1765 C C . VAL A 1 233 ? -14.086 14.773 2.776 1.00 94.50 233 VAL A C 1
ATOM 1767 O O . VAL A 1 233 ? -14.715 15.823 2.688 1.00 94.50 233 VAL A O 1
ATOM 1770 N N . THR A 1 234 ? -13.376 14.474 3.859 1.00 94.44 234 THR A N 1
ATOM 1771 C CA . THR A 1 234 ? -13.274 15.362 5.025 1.00 94.44 234 THR A CA 1
ATOM 1772 C C . 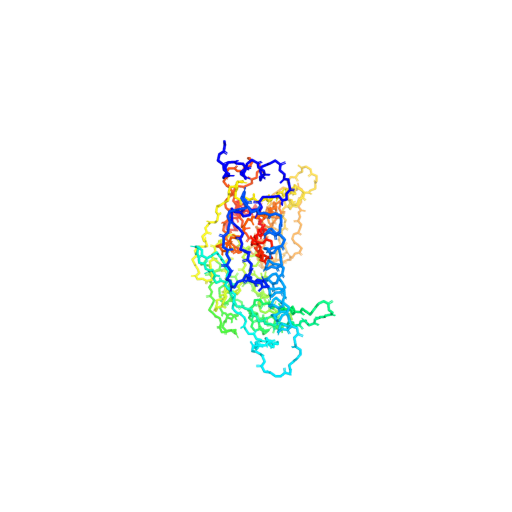THR A 1 234 ? -12.121 16.347 4.870 1.00 94.44 234 THR A C 1
ATOM 1774 O O . THR A 1 234 ? -12.247 17.524 5.205 1.00 94.44 234 THR A O 1
ATOM 1777 N N . ARG A 1 235 ? -10.981 15.878 4.356 1.00 94.00 235 ARG A N 1
ATOM 1778 C CA . ARG A 1 235 ? -9.789 16.695 4.113 1.00 94.00 235 ARG A CA 1
ATOM 1779 C C . ARG A 1 235 ? -9.033 16.139 2.920 1.00 94.00 235 ARG A C 1
ATOM 1781 O O . ARG A 1 235 ? -9.005 14.935 2.707 1.00 94.00 235 ARG A O 1
ATOM 1788 N N . TRP A 1 236 ? -8.381 17.004 2.158 1.00 94.81 236 TRP A N 1
ATOM 1789 C CA . TRP A 1 236 ? -7.484 16.569 1.097 1.00 94.81 236 TRP A CA 1
ATOM 1790 C C . TRP A 1 236 ? -6.338 17.556 0.896 1.00 94.81 236 TRP A C 1
ATOM 1792 O O . TRP A 1 236 ? -6.441 18.734 1.244 1.00 94.81 236 TRP A O 1
ATOM 1802 N N . SER A 1 237 ? -5.243 17.068 0.325 1.00 92.12 237 SER A N 1
ATOM 1803 C CA . SER A 1 237 ? -4.123 17.882 -0.137 1.00 92.12 237 SER A CA 1
ATOM 1804 C C . SER A 1 237 ? -3.573 17.322 -1.439 1.00 92.12 237 SER A C 1
ATOM 1806 O O . SER A 1 237 ? -3.352 16.117 -1.551 1.00 92.12 237 SER A O 1
ATOM 1808 N N . TYR A 1 238 ? -3.317 18.211 -2.392 1.00 89.69 238 TYR A N 1
ATOM 1809 C CA . TYR A 1 238 ? -2.633 17.914 -3.643 1.00 89.69 238 TYR A CA 1
ATOM 1810 C C . TYR A 1 238 ? -1.338 18.720 -3.697 1.00 89.69 238 TYR A C 1
ATOM 1812 O O . TYR A 1 238 ? -1.365 19.941 -3.523 1.00 89.69 238 TYR A O 1
ATOM 1820 N N . THR A 1 239 ? -0.226 18.041 -3.957 1.00 85.25 239 THR A N 1
ATOM 1821 C CA . THR A 1 239 ? 1.091 18.658 -4.113 1.00 85.25 239 THR A CA 1
ATOM 1822 C C . THR A 1 239 ? 1.603 18.393 -5.519 1.00 85.25 239 THR A C 1
ATOM 1824 O O . THR A 1 239 ? 1.761 17.237 -5.907 1.00 85.25 239 THR A O 1
ATOM 1827 N N . TYR A 1 240 ? 1.909 19.464 -6.257 1.00 81.81 240 TYR A N 1
ATOM 1828 C CA . TYR A 1 240 ? 2.596 19.396 -7.546 1.00 81.81 240 TYR A CA 1
ATOM 1829 C C . TYR A 1 240 ? 4.020 19.944 -7.428 1.00 81.81 240 TYR A C 1
ATOM 1831 O O . TYR A 1 240 ? 4.215 21.099 -7.046 1.00 81.81 240 TYR A O 1
ATOM 1839 N N . ALA A 1 241 ? 5.023 19.134 -7.762 1.00 73.38 241 ALA A N 1
ATOM 1840 C CA . ALA A 1 241 ? 6.434 19.498 -7.687 1.00 73.38 241 ALA A CA 1
ATOM 1841 C C . ALA A 1 241 ? 7.037 19.667 -9.092 1.00 73.38 241 ALA A C 1
ATOM 1843 O O . ALA A 1 241 ? 7.604 18.733 -9.647 1.00 73.38 241 ALA A O 1
ATOM 1844 N N . ALA A 1 242 ? 6.985 20.888 -9.638 1.00 59.31 242 ALA A N 1
ATOM 1845 C CA . ALA A 1 242 ? 7.485 21.201 -10.987 1.00 59.31 242 ALA A CA 1
ATOM 1846 C C . ALA A 1 242 ? 8.992 20.920 -11.203 1.00 59.31 242 ALA A C 1
ATOM 1848 O O . ALA A 1 242 ? 9.426 20.735 -12.331 1.00 59.31 242 ALA A O 1
ATOM 1849 N N . ARG A 1 243 ? 9.797 20.866 -10.131 1.00 53.75 243 ARG A N 1
ATOM 1850 C CA . ARG A 1 243 ? 11.261 20.661 -10.188 1.00 53.75 243 ARG A CA 1
ATOM 1851 C C . ARG A 1 243 ? 11.714 19.191 -10.203 1.00 53.75 243 ARG A C 1
ATOM 1853 O O . ARG A 1 243 ? 12.913 18.949 -10.170 1.00 53.75 243 ARG A O 1
ATOM 1860 N N . ARG A 1 244 ? 10.792 18.220 -10.198 1.00 53.12 244 ARG A N 1
ATOM 1861 C CA . ARG A 1 244 ? 11.117 16.778 -10.260 1.00 53.12 244 ARG A CA 1
ATOM 1862 C C . ARG A 1 244 ? 11.032 16.182 -11.671 1.00 53.12 244 ARG A C 1
ATOM 1864 O O . ARG A 1 244 ? 11.219 14.978 -11.823 1.00 53.12 244 ARG A O 1
ATOM 1871 N N . GLU A 1 245 ? 10.794 16.997 -12.702 1.00 52.34 245 GLU A N 1
ATOM 1872 C CA . GLU A 1 245 ? 10.983 16.543 -14.083 1.00 52.34 245 GLU A CA 1
ATOM 1873 C C . GLU A 1 245 ? 12.452 16.137 -14.289 1.00 52.34 245 GLU A C 1
ATOM 1875 O O . GLU A 1 245 ? 13.369 16.904 -13.987 1.00 52.34 245 GLU A O 1
ATOM 1880 N N . ALA A 1 246 ? 12.665 14.900 -14.749 1.00 48.31 246 ALA A N 1
ATOM 1881 C CA . ALA A 1 246 ? 13.989 14.346 -15.009 1.00 48.31 246 ALA A CA 1
ATOM 1882 C C . ALA A 1 246 ? 14.792 15.298 -15.915 1.00 48.31 246 ALA A C 1
ATOM 1884 O O . ALA A 1 246 ? 14.304 15.722 -16.962 1.00 48.31 246 ALA A O 1
ATOM 1885 N N . GLY A 1 247 ? 15.993 15.680 -15.480 1.00 47.78 247 GLY A N 1
ATOM 1886 C CA . GLY A 1 247 ? 16.859 16.616 -16.207 1.00 47.78 247 GLY A CA 1
ATOM 1887 C C . GLY A 1 247 ? 16.521 18.113 -16.101 1.00 47.78 247 GLY A C 1
ATOM 1888 O O . GLY A 1 247 ? 17.176 18.910 -16.766 1.00 47.78 247 GLY A O 1
ATOM 1889 N N . ALA A 1 248 ? 15.558 18.553 -15.284 1.00 43.66 248 ALA A N 1
ATOM 1890 C CA . ALA A 1 248 ? 15.231 19.981 -15.181 1.00 43.66 248 ALA A CA 1
ATOM 1891 C C . ALA A 1 248 ? 16.336 20.795 -14.466 1.00 43.66 248 ALA A C 1
ATOM 1893 O O . ALA A 1 248 ? 16.400 20.857 -13.236 1.00 43.66 248 ALA A O 1
ATOM 1894 N N . ALA A 1 249 ? 17.185 21.479 -15.238 1.00 38.03 249 ALA A N 1
ATOM 1895 C CA . ALA A 1 249 ? 18.002 22.594 -14.758 1.00 38.03 249 ALA A CA 1
ATOM 1896 C C . ALA A 1 249 ? 17.408 23.919 -15.273 1.00 38.03 249 ALA A C 1
ATOM 1898 O O . ALA A 1 249 ? 17.599 24.292 -16.431 1.00 38.03 249 ALA A O 1
ATOM 1899 N N . GLY A 1 250 ? 16.681 24.635 -14.410 1.00 46.91 250 GLY A N 1
ATOM 1900 C CA . GLY A 1 250 ? 16.007 25.89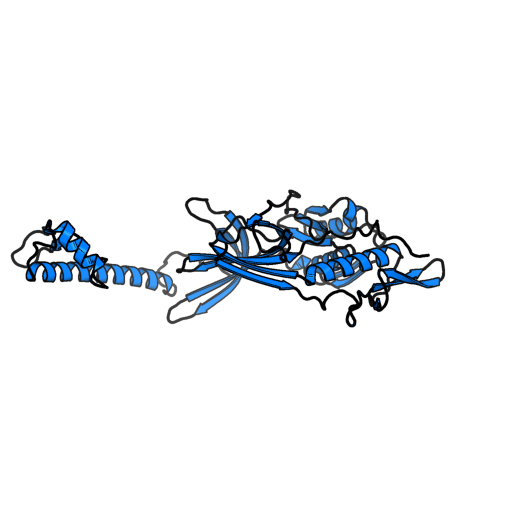4 -14.764 1.00 46.91 250 GLY A CA 1
ATOM 1901 C C . GLY A 1 250 ? 14.692 25.692 -15.534 1.00 46.91 250 GLY A C 1
ATOM 1902 O O . GLY A 1 250 ? 13.995 24.710 -15.307 1.00 46.91 250 GLY A O 1
ATOM 1903 N N . ASP A 1 251 ? 14.358 26.622 -16.437 1.00 39.53 251 ASP A N 1
ATOM 1904 C CA . ASP A 1 251 ? 13.095 26.661 -17.207 1.00 39.53 251 ASP A CA 1
ATOM 1905 C C . ASP A 1 251 ? 13.052 25.718 -18.435 1.00 39.53 251 ASP A C 1
ATOM 1907 O O . ASP A 1 251 ? 12.149 25.813 -19.267 1.00 39.53 251 ASP A O 1
ATOM 1911 N N . LYS A 1 252 ? 14.032 24.818 -18.603 1.00 44.12 252 LYS A N 1
ATOM 1912 C CA . LYS A 1 252 ? 14.111 23.901 -19.756 1.00 44.12 252 LYS A CA 1
ATOM 1913 C C . LYS A 1 252 ? 13.638 22.496 -19.379 1.00 44.12 252 LYS A C 1
ATOM 1915 O O . LYS A 1 252 ? 14.096 21.944 -18.381 1.00 44.12 252 LYS A O 1
ATOM 1920 N N . ARG A 1 253 ? 12.776 21.901 -20.217 1.00 56.81 253 ARG A N 1
ATOM 1921 C CA . ARG A 1 253 ? 12.471 20.459 -20.182 1.00 56.81 253 ARG A CA 1
ATOM 1922 C C . ARG A 1 253 ? 13.747 19.697 -20.532 1.00 56.81 253 ARG A C 1
ATOM 1924 O O . ARG A 1 253 ? 14.163 19.722 -21.685 1.00 56.81 253 ARG A O 1
ATOM 1931 N N . GLY A 1 254 ? 14.378 19.094 -19.532 1.00 66.19 254 GLY A N 1
ATOM 1932 C CA . GLY A 1 254 ? 15.566 18.272 -19.729 1.00 66.19 254 GLY A CA 1
ATOM 1933 C C . GLY A 1 254 ? 15.248 16.932 -20.385 1.00 66.19 254 GLY A C 1
ATOM 1934 O O . GLY A 1 254 ? 14.091 16.526 -20.517 1.00 66.19 254 GLY A O 1
ATOM 1935 N N . GLY A 1 255 ? 16.301 16.249 -20.806 1.00 76.38 255 GLY A N 1
ATOM 1936 C CA . GLY A 1 255 ? 16.253 14.920 -21.386 1.00 76.38 255 GLY A CA 1
ATOM 1937 C C . GLY A 1 255 ? 16.882 13.891 -20.456 1.00 76.38 255 GLY A C 1
ATOM 1938 O O . GLY A 1 255 ? 17.469 14.215 -19.426 1.00 76.38 255 GLY A O 1
ATOM 1939 N N . VAL A 1 256 ? 16.806 12.627 -20.842 1.00 82.62 256 VAL A N 1
ATOM 1940 C CA . VAL A 1 256 ? 17.422 11.506 -20.129 1.00 82.62 256 VAL A CA 1
ATOM 1941 C C . VAL A 1 256 ? 18.319 10.762 -21.104 1.00 82.62 256 VAL A C 1
ATOM 1943 O O . VAL A 1 256 ? 17.914 10.512 -22.242 1.00 82.62 256 VAL A O 1
ATOM 1946 N N . ARG A 1 257 ? 19.522 10.382 -20.664 1.00 87.06 257 ARG A N 1
ATOM 1947 C CA . ARG A 1 257 ? 20.397 9.492 -21.433 1.00 87.06 257 ARG A CA 1
ATOM 1948 C C . ARG A 1 257 ? 20.750 8.230 -20.666 1.00 87.06 257 ARG A C 1
ATOM 1950 O O . ARG A 1 257 ? 20.968 8.259 -19.455 1.00 87.06 257 ARG A O 1
ATOM 1957 N N . ALA A 1 258 ? 20.854 7.131 -21.397 1.00 88.00 258 ALA A N 1
ATOM 1958 C CA . ALA A 1 258 ? 21.327 5.850 -20.892 1.00 88.00 258 ALA A CA 1
ATOM 1959 C C . ALA A 1 258 ? 22.422 5.299 -21.803 1.00 88.00 258 ALA A C 1
ATOM 1961 O O . ALA A 1 258 ? 22.426 5.546 -23.009 1.00 88.00 258 ALA A O 1
ATOM 1962 N N . TRP A 1 259 ? 23.339 4.537 -21.216 1.00 89.31 259 TRP A N 1
ATOM 1963 C CA . TRP A 1 259 ? 24.459 3.923 -21.922 1.00 89.31 259 TRP A CA 1
ATOM 1964 C C . TRP A 1 259 ? 24.273 2.415 -21.993 1.00 89.31 259 TRP A C 1
ATOM 1966 O O . TRP A 1 259 ? 23.843 1.802 -21.019 1.00 89.31 259 TRP A O 1
ATOM 1976 N N . TRP A 1 260 ? 24.637 1.800 -23.109 1.00 90.31 260 TRP A N 1
ATOM 1977 C CA . TRP A 1 260 ? 24.637 0.353 -23.271 1.00 90.31 260 TRP A CA 1
ATOM 1978 C C . TRP A 1 260 ? 25.926 -0.130 -23.927 1.00 90.31 260 TRP A C 1
ATOM 1980 O O . TRP A 1 260 ? 26.555 0.604 -24.685 1.00 90.31 260 TRP A O 1
ATOM 1990 N N . TRP A 1 261 ? 26.335 -1.353 -23.608 1.00 87.75 261 TRP A N 1
ATOM 1991 C CA . TRP A 1 261 ? 27.513 -1.975 -24.199 1.00 87.75 261 TRP A CA 1
ATOM 1992 C C . TRP A 1 261 ? 27.137 -2.725 -25.476 1.00 87.75 261 TRP A C 1
ATOM 1994 O O . TRP A 1 261 ? 26.393 -3.707 -25.428 1.00 87.75 261 TRP A O 1
ATOM 2004 N N . ASP A 1 262 ? 27.655 -2.282 -26.619 1.00 87.06 262 ASP A N 1
ATOM 2005 C CA . ASP A 1 262 ? 27.492 -2.990 -27.881 1.00 87.06 262 ASP A CA 1
ATOM 2006 C C . ASP A 1 262 ? 28.539 -4.099 -27.982 1.00 87.06 262 ASP A C 1
ATOM 2008 O O . ASP A 1 262 ? 29.715 -3.851 -28.233 1.00 87.06 262 ASP A O 1
ATOM 2012 N N . ILE A 1 263 ? 28.109 -5.346 -27.775 1.00 82.75 263 ILE A N 1
ATOM 2013 C CA . ILE A 1 263 ? 28.992 -6.518 -27.847 1.00 82.75 263 ILE A CA 1
ATOM 2014 C C . ILE A 1 263 ? 29.557 -6.699 -29.262 1.00 82.75 263 ILE A C 1
ATOM 2016 O O . ILE A 1 263 ? 30.695 -7.140 -29.405 1.00 82.75 263 ILE A O 1
ATOM 2020 N N . ALA A 1 264 ? 28.780 -6.378 -30.301 1.00 84.19 264 ALA A N 1
ATOM 2021 C CA . ALA A 1 264 ? 29.205 -6.559 -31.684 1.00 84.19 264 ALA A CA 1
ATOM 2022 C C . ALA A 1 264 ? 30.235 -5.500 -32.095 1.00 84.19 264 ALA A C 1
ATOM 2024 O O . ALA A 1 264 ? 31.188 -5.820 -32.804 1.00 84.19 264 ALA A O 1
ATOM 2025 N N . ALA A 1 265 ? 30.059 -4.260 -31.633 1.00 83.06 265 ALA A N 1
ATOM 2026 C CA . ALA A 1 265 ? 30.977 -3.158 -31.915 1.00 83.06 265 ALA A CA 1
ATOM 2027 C C . ALA A 1 265 ? 32.135 -3.036 -30.900 1.00 83.06 265 ALA A C 1
ATOM 2029 O O . ALA A 1 265 ? 33.137 -2.393 -31.196 1.00 83.06 265 ALA A O 1
ATOM 2030 N N . GLY A 1 266 ? 32.031 -3.668 -29.725 1.00 85.75 266 GLY A N 1
ATOM 2031 C CA . GLY A 1 266 ? 33.043 -3.612 -28.664 1.00 85.75 266 GLY A CA 1
ATOM 2032 C C . GLY A 1 266 ? 33.154 -2.244 -27.980 1.00 85.75 266 GLY A C 1
ATOM 2033 O O . GLY A 1 266 ? 34.215 -1.914 -27.452 1.00 85.75 266 GLY A O 1
ATOM 2034 N N . GLU A 1 267 ? 32.088 -1.444 -28.003 1.00 89.06 267 GLU A N 1
ATOM 2035 C CA . GLU A 1 267 ? 32.072 -0.060 -27.519 1.00 89.06 267 GLU A CA 1
ATOM 2036 C C . GLU A 1 267 ? 30.779 0.276 -26.759 1.00 89.06 267 GLU A C 1
ATOM 2038 O O . GLU A 1 267 ? 29.722 -0.319 -26.982 1.00 89.06 267 GLU A O 1
ATOM 2043 N N . SER A 1 268 ? 30.845 1.269 -25.868 1.00 87.38 268 SER A N 1
ATOM 2044 C CA . SER A 1 268 ? 29.656 1.821 -25.212 1.00 87.38 268 SER A CA 1
ATOM 2045 C C . SER A 1 268 ? 28.930 2.786 -26.146 1.00 87.38 268 SER A C 1
ATOM 2047 O O . SER A 1 268 ? 29.498 3.790 -26.576 1.00 87.38 268 SER A O 1
ATOM 2049 N N . ARG A 1 269 ? 27.645 2.541 -26.381 1.00 91.06 269 ARG A N 1
ATOM 2050 C CA . ARG A 1 269 ? 26.739 3.426 -27.118 1.00 91.06 269 ARG A CA 1
ATOM 2051 C C . ARG A 1 269 ? 25.761 4.098 -26.163 1.00 91.06 269 ARG A C 1
ATOM 2053 O O . ARG A 1 269 ? 25.539 3.632 -25.047 1.00 91.06 269 ARG A O 1
ATOM 2060 N N . LYS A 1 270 ? 25.183 5.219 -26.587 1.00 89.88 270 LYS A N 1
ATOM 2061 C CA . LYS A 1 270 ? 24.200 5.977 -25.801 1.00 89.88 270 LYS A CA 1
ATOM 2062 C C . LYS A 1 270 ? 22.867 6.048 -26.527 1.00 89.88 270 LYS A C 1
ATOM 2064 O O . LYS A 1 270 ? 22.827 6.070 -27.751 1.00 89.88 270 LYS A O 1
ATOM 2069 N N . ILE A 1 271 ? 21.795 6.117 -25.753 1.00 87.00 271 ILE A N 1
ATOM 2070 C CA . ILE A 1 271 ? 20.460 6.478 -26.219 1.00 87.00 271 ILE A CA 1
ATOM 2071 C C . ILE A 1 271 ? 19.996 7.703 -25.429 1.00 87.00 271 ILE A C 1
ATOM 2073 O O . ILE A 1 271 ? 20.221 7.793 -24.220 1.00 87.00 271 ILE A O 1
ATOM 2077 N N . GLU A 1 272 ? 19.394 8.662 -26.123 1.00 87.25 272 GLU A N 1
ATOM 2078 C CA . GLU A 1 272 ? 18.933 9.933 -25.563 1.00 87.25 272 GLU A CA 1
ATOM 2079 C C . GLU A 1 272 ? 17.430 10.086 -25.828 1.00 87.25 272 GLU A C 1
ATOM 2081 O O . GLU A 1 272 ? 16.926 9.692 -26.880 1.00 87.25 272 GLU A O 1
ATOM 2086 N N . GLN A 1 273 ? 16.703 10.648 -24.865 1.00 82.69 273 GLN A N 1
ATOM 2087 C CA . GLN A 1 273 ? 15.306 11.044 -25.021 1.00 82.69 273 GLN A CA 1
ATOM 2088 C C . GLN A 1 273 ? 15.112 12.455 -24.462 1.00 82.69 273 GLN A C 1
ATOM 2090 O O . GLN A 1 273 ? 15.500 12.721 -23.328 1.00 82.69 273 GLN A O 1
ATOM 2095 N N . GLY A 1 274 ? 14.459 13.335 -25.221 1.00 75.88 274 GLY A N 1
ATOM 2096 C CA . GLY A 1 274 ? 14.254 14.739 -24.844 1.00 75.88 274 GLY A CA 1
ATOM 2097 C C . GLY A 1 274 ? 15.381 15.647 -25.338 1.00 75.88 274 GLY A C 1
ATOM 2098 O O . GLY A 1 274 ? 16.112 15.279 -26.252 1.00 75.88 274 GLY A O 1
ATOM 2099 N N . GLU A 1 275 ? 15.504 16.833 -24.746 1.00 77.50 275 GLU A N 1
ATOM 2100 C CA . GLU A 1 275 ? 16.492 17.844 -25.138 1.00 77.50 275 GLU A CA 1
ATOM 2101 C C . GLU A 1 275 ? 17.460 18.158 -23.986 1.00 77.50 275 GLU A C 1
ATOM 2103 O O . GLU A 1 275 ? 17.104 17.997 -22.820 1.00 77.50 275 GLU A O 1
ATOM 2108 N N . PRO A 1 276 ? 18.682 18.641 -24.265 1.00 73.62 276 PRO A N 1
ATOM 2109 C CA . PRO A 1 276 ? 19.605 19.066 -23.220 1.00 73.62 276 PRO A CA 1
ATOM 2110 C C . PRO A 1 276 ? 18.997 20.135 -22.284 1.00 73.62 276 PRO A C 1
ATOM 2112 O O . PRO A 1 276 ? 18.352 21.076 -22.758 1.00 73.62 276 PRO A O 1
ATOM 2115 N N . PRO A 1 277 ? 19.285 20.090 -20.970 1.00 79.06 277 PRO A N 1
ATOM 2116 C CA . PRO A 1 277 ? 20.300 19.255 -20.325 1.00 79.06 277 PRO A CA 1
ATOM 2117 C C . PRO A 1 277 ? 19.831 17.818 -20.055 1.00 79.06 277 PRO A C 1
ATOM 2119 O O . PRO A 1 277 ? 18.673 17.581 -19.728 1.00 79.06 277 PRO A O 1
ATOM 2122 N N . TYR A 1 278 ? 20.757 16.863 -20.187 1.00 79.75 278 TYR A N 1
ATOM 2123 C CA . TYR A 1 278 ? 20.480 15.444 -19.962 1.00 79.75 278 TYR A CA 1
ATOM 2124 C C . TYR A 1 278 ? 20.783 15.017 -18.523 1.00 79.75 278 TYR A C 1
ATOM 2126 O O . TYR A 1 278 ? 21.833 15.361 -17.977 1.00 79.75 278 TYR A O 1
ATOM 2134 N N . GLU A 1 279 ? 19.888 14.221 -17.942 1.00 82.31 279 GLU A N 1
ATOM 2135 C CA . GLU A 1 279 ? 20.149 13.412 -16.754 1.00 82.31 279 GLU A CA 1
ATOM 2136 C C . GLU A 1 279 ? 20.685 12.031 -17.154 1.00 82.31 279 GLU A C 1
ATOM 2138 O O . GLU A 1 279 ? 20.113 11.346 -18.007 1.00 82.31 279 GLU A O 1
ATOM 2143 N N . ASP A 1 280 ? 21.766 11.602 -16.504 1.00 83.06 280 ASP A N 1
ATOM 2144 C CA . ASP A 1 280 ? 22.414 10.323 -16.788 1.00 83.06 280 ASP A CA 1
ATOM 2145 C C . ASP A 1 280 ? 21.839 9.208 -15.925 1.00 83.06 280 ASP A C 1
ATOM 2147 O O . ASP A 1 280 ? 22.013 9.192 -14.700 1.00 83.06 280 ASP A O 1
ATOM 2151 N N . ILE A 1 281 ? 21.264 8.196 -16.573 1.00 84.12 281 ILE A N 1
ATOM 2152 C CA . ILE A 1 281 ? 21.047 6.905 -15.928 1.00 84.12 281 ILE A CA 1
ATOM 2153 C C . ILE A 1 281 ? 22.428 6.283 -15.703 1.00 84.12 281 ILE A C 1
ATOM 2155 O O . ILE A 1 281 ? 23.093 5.836 -16.632 1.00 84.12 281 ILE A O 1
ATOM 2159 N N . ARG A 1 282 ? 22.870 6.275 -14.438 1.00 82.56 282 ARG A N 1
ATOM 2160 C CA . ARG A 1 282 ? 24.233 5.879 -14.025 1.00 82.56 282 ARG A CA 1
ATOM 2161 C C . ARG A 1 282 ? 24.624 4.443 -14.387 1.00 82.56 282 ARG A C 1
ATOM 2163 O O . ARG A 1 282 ? 25.798 4.095 -14.310 1.00 82.56 282 ARG A O 1
ATOM 2170 N N . ARG A 1 283 ? 23.652 3.589 -14.698 1.00 83.12 283 ARG A N 1
ATOM 2171 C CA . ARG A 1 283 ? 23.875 2.177 -15.000 1.00 83.12 283 ARG A CA 1
ATOM 2172 C C . ARG A 1 283 ? 24.232 1.992 -16.477 1.00 83.12 283 ARG A C 1
ATOM 2174 O O . ARG A 1 283 ? 23.556 2.527 -17.346 1.00 83.12 283 ARG A O 1
ATOM 2181 N N . LEU A 1 284 ? 25.234 1.150 -16.736 1.00 85.75 284 LEU A N 1
ATOM 2182 C CA . LEU A 1 284 ? 25.494 0.591 -18.061 1.00 85.75 284 LEU A CA 1
ATOM 2183 C C . LEU A 1 284 ? 24.550 -0.593 -18.321 1.00 85.75 284 LEU A C 1
ATOM 2185 O O . LEU A 1 284 ? 24.372 -1.463 -17.462 1.00 85.75 284 LEU A O 1
ATOM 2189 N N . HIS A 1 285 ? 23.930 -0.598 -19.494 1.00 86.75 285 HIS A N 1
ATOM 2190 C CA . HIS A 1 285 ? 22.962 -1.601 -19.925 1.00 86.75 285 HIS A CA 1
ATOM 2191 C C . HIS A 1 285 ? 23.586 -2.630 -20.872 1.00 86.75 285 HIS A C 1
ATOM 2193 O O . HIS A 1 285 ? 24.519 -2.330 -21.612 1.00 86.75 285 HIS A O 1
ATOM 2199 N N . ASP A 1 286 ? 23.031 -3.840 -20.885 1.00 84.12 286 ASP A N 1
ATOM 2200 C CA . ASP A 1 286 ? 23.570 -4.960 -21.675 1.00 84.12 286 ASP A CA 1
ATOM 2201 C C . ASP A 1 286 ? 23.068 -4.968 -23.129 1.00 84.12 286 ASP A C 1
ATOM 2203 O O . ASP A 1 286 ? 23.545 -5.734 -23.962 1.00 84.12 286 ASP A O 1
ATOM 2207 N N . SER A 1 287 ? 22.054 -4.156 -23.435 1.00 84.50 287 SER A N 1
ATOM 2208 C CA . SER A 1 287 ? 21.496 -4.009 -24.779 1.00 84.50 287 SER A CA 1
ATOM 2209 C C . SER A 1 287 ? 20.810 -2.658 -24.943 1.00 84.50 287 SER A C 1
ATOM 2211 O O . SER A 1 287 ? 20.367 -2.046 -23.965 1.00 84.50 287 SER A O 1
ATOM 2213 N N . GLU A 1 288 ? 20.643 -2.234 -26.194 1.00 84.75 288 GLU A N 1
ATOM 2214 C CA . GLU A 1 288 ? 19.879 -1.033 -26.533 1.00 84.75 288 GLU A CA 1
ATOM 2215 C C . GLU A 1 288 ? 18.430 -1.104 -26.014 1.00 84.75 288 GLU A C 1
ATOM 2217 O O . GLU A 1 288 ? 17.895 -0.125 -25.491 1.00 84.75 288 GLU A O 1
ATOM 2222 N N . ALA A 1 289 ? 17.799 -2.281 -26.096 1.00 81.94 289 ALA A N 1
ATOM 2223 C CA . ALA A 1 289 ? 16.430 -2.490 -25.627 1.00 81.94 289 ALA A CA 1
ATOM 2224 C C . ALA A 1 289 ? 16.292 -2.299 -24.102 1.00 81.94 289 ALA A C 1
ATOM 2226 O O . ALA A 1 289 ? 15.320 -1.693 -23.647 1.00 81.94 289 ALA A O 1
ATOM 2227 N N . ASP A 1 290 ? 17.270 -2.762 -23.312 1.00 81.19 290 ASP A N 1
ATOM 2228 C CA . ASP A 1 290 ? 17.294 -2.573 -21.851 1.00 81.19 290 ASP A CA 1
ATOM 2229 C C . ASP A 1 290 ? 17.517 -1.098 -21.468 1.00 81.19 290 ASP A C 1
ATOM 2231 O O . ASP A 1 290 ? 16.857 -0.578 -20.561 1.00 81.19 290 ASP A O 1
ATOM 2235 N N . ALA A 1 291 ? 18.391 -0.397 -22.200 1.00 85.12 291 ALA A N 1
ATOM 2236 C CA . ALA A 1 291 ? 18.612 1.037 -22.015 1.00 85.12 291 ALA A CA 1
ATOM 2237 C C . ALA A 1 291 ? 17.352 1.853 -22.340 1.00 85.12 291 ALA A C 1
ATOM 2239 O O . ALA A 1 291 ? 16.948 2.713 -21.555 1.00 85.12 291 ALA A O 1
ATOM 2240 N N . ARG A 1 292 ? 16.674 1.535 -23.450 1.00 86.12 292 ARG A N 1
ATOM 2241 C CA . ARG A 1 292 ? 15.408 2.170 -23.847 1.00 86.12 292 ARG A CA 1
ATOM 2242 C C . ARG A 1 292 ? 14.312 1.957 -22.807 1.00 86.12 292 ARG A C 1
ATOM 2244 O O . ARG A 1 292 ? 13.637 2.912 -22.428 1.00 86.12 292 ARG A O 1
ATOM 2251 N N . ALA A 1 293 ? 14.150 0.727 -22.315 1.00 81.00 293 ALA A N 1
ATOM 2252 C CA . ALA A 1 293 ? 13.185 0.422 -21.260 1.00 81.00 293 ALA A CA 1
ATOM 2253 C C . ALA A 1 293 ? 13.463 1.225 -19.980 1.00 81.00 293 ALA A C 1
ATOM 2255 O O . ALA A 1 293 ? 12.534 1.764 -19.379 1.00 81.00 293 ALA A O 1
ATOM 2256 N N . SER A 1 294 ? 14.739 1.379 -19.619 1.00 82.19 294 SER A N 1
ATOM 2257 C CA . SER A 1 294 ? 15.158 2.123 -18.429 1.00 82.19 294 SER A CA 1
ATOM 2258 C C . SER A 1 294 ? 14.912 3.629 -18.549 1.00 82.19 294 SER A C 1
ATOM 2260 O O . SER A 1 294 ? 14.433 4.232 -17.589 1.00 82.19 294 SER A O 1
ATOM 2262 N N . ILE A 1 295 ? 15.147 4.226 -19.724 1.00 82.75 295 ILE A N 1
ATOM 2263 C CA . ILE A 1 295 ? 14.775 5.624 -20.005 1.00 82.75 295 ILE A CA 1
ATOM 2264 C C . ILE A 1 295 ? 13.268 5.824 -19.811 1.00 82.75 295 ILE A C 1
ATOM 2266 O O . ILE A 1 295 ? 12.850 6.728 -19.087 1.00 82.75 295 ILE A O 1
ATOM 2270 N N . VAL A 1 296 ? 12.446 4.949 -20.398 1.00 79.75 296 VAL A N 1
ATOM 2271 C CA . VAL A 1 296 ? 10.984 5.046 -20.278 1.00 79.75 296 VAL A CA 1
ATOM 2272 C C . VAL A 1 296 ? 10.515 4.852 -18.838 1.00 79.75 296 VAL A C 1
ATOM 2274 O O . VAL A 1 296 ? 9.663 5.604 -18.363 1.00 79.75 296 VAL A O 1
ATOM 2277 N N . ALA A 1 297 ? 11.081 3.883 -18.116 1.00 76.19 297 ALA A N 1
ATOM 2278 C CA . ALA A 1 297 ? 10.759 3.652 -16.713 1.00 76.19 297 ALA A CA 1
ATOM 2279 C C . ALA A 1 297 ? 11.120 4.866 -15.837 1.00 76.19 297 ALA A C 1
ATOM 2281 O O . ALA A 1 297 ? 10.326 5.243 -14.969 1.00 76.19 297 ALA A O 1
ATOM 2282 N N . HIS A 1 298 ? 12.269 5.505 -16.088 1.00 80.19 298 HIS A N 1
ATOM 2283 C CA . HIS A 1 298 ? 12.697 6.728 -15.398 1.00 80.19 298 HIS A CA 1
ATOM 2284 C C . HIS A 1 298 ? 11.752 7.895 -15.689 1.00 80.19 298 HIS A C 1
ATOM 2286 O O . HIS A 1 298 ? 11.232 8.503 -14.754 1.00 80.19 298 HIS A O 1
ATOM 2292 N N . ALA A 1 299 ? 11.434 8.140 -16.964 1.00 74.88 299 ALA A N 1
ATOM 2293 C CA . ALA A 1 299 ? 10.511 9.195 -17.380 1.00 74.88 299 ALA A CA 1
ATOM 2294 C C . ALA A 1 299 ? 9.110 9.015 -16.768 1.00 74.88 299 ALA A C 1
ATOM 2296 O O . ALA A 1 299 ? 8.552 9.948 -16.186 1.00 74.88 299 ALA A O 1
ATOM 2297 N N . ASN A 1 300 ? 8.562 7.795 -16.814 1.00 73.94 300 ASN A N 1
ATOM 2298 C CA . ASN A 1 300 ? 7.275 7.484 -16.191 1.00 73.94 300 ASN A CA 1
ATOM 2299 C C . ASN A 1 300 ? 7.334 7.653 -14.661 1.00 73.94 300 ASN A C 1
ATOM 2301 O O . ASN A 1 300 ? 6.368 8.112 -14.052 1.00 73.94 300 ASN A O 1
ATOM 2305 N N . SER A 1 301 ? 8.449 7.290 -14.015 1.00 74.06 301 SER A N 1
ATOM 2306 C CA . SER A 1 301 ? 8.632 7.463 -12.568 1.00 74.06 301 SER A CA 1
ATOM 2307 C C . SER A 1 301 ? 8.681 8.933 -12.166 1.00 74.06 301 SER A C 1
ATOM 2309 O O . SER A 1 301 ? 7.993 9.322 -11.223 1.00 74.06 301 SER A O 1
ATOM 2311 N N . ALA A 1 302 ? 9.436 9.750 -12.902 1.00 71.94 302 ALA A N 1
ATOM 2312 C CA . ALA A 1 302 ? 9.497 11.190 -12.695 1.00 71.94 302 ALA A CA 1
ATOM 2313 C C . ALA A 1 302 ? 8.099 11.812 -12.830 1.00 71.94 302 ALA A C 1
ATOM 2315 O O . ALA A 1 302 ? 7.626 12.463 -11.899 1.00 71.94 302 ALA A O 1
ATOM 2316 N N . ALA A 1 303 ? 7.383 11.493 -13.915 1.00 69.88 303 ALA A N 1
ATOM 2317 C CA . ALA A 1 303 ? 6.026 11.981 -14.156 1.00 69.88 303 ALA A CA 1
ATOM 2318 C C . ALA A 1 303 ? 5.038 11.604 -13.035 1.00 69.88 303 ALA A C 1
ATOM 2320 O O . ALA A 1 303 ? 4.215 12.432 -12.646 1.00 69.88 303 ALA A O 1
ATOM 2321 N N . ARG A 1 304 ? 5.134 10.387 -12.473 1.00 70.81 304 ARG A N 1
ATOM 2322 C CA . ARG A 1 304 ? 4.328 9.962 -11.310 1.00 70.81 304 ARG A CA 1
ATOM 2323 C C . ARG A 1 304 ? 4.698 10.720 -10.030 1.00 70.81 304 ARG A C 1
ATOM 2325 O O . ARG A 1 304 ? 3.810 11.117 -9.285 1.00 70.81 304 ARG A O 1
ATOM 2332 N N . SER A 1 305 ? 5.988 10.968 -9.793 1.00 69.94 305 SER A N 1
ATOM 2333 C CA . SER A 1 305 ? 6.490 11.646 -8.583 1.00 69.94 305 SER A CA 1
ATOM 2334 C C . SER A 1 305 ? 6.215 13.158 -8.530 1.00 69.94 305 SER A C 1
ATOM 2336 O O . SER A 1 305 ? 6.404 13.795 -7.486 1.00 69.94 305 SER A O 1
ATOM 2338 N N . ASN A 1 306 ? 5.770 13.739 -9.648 1.00 73.44 306 ASN A N 1
ATOM 2339 C CA . ASN A 1 306 ? 5.453 15.161 -9.753 1.00 73.44 306 ASN A CA 1
ATOM 2340 C C . ASN A 1 306 ? 4.137 15.530 -9.064 1.00 73.44 306 ASN A C 1
ATOM 2342 O O . ASN A 1 306 ? 3.943 16.705 -8.773 1.00 73.44 306 ASN A O 1
ATOM 2346 N N . ALA A 1 307 ? 3.251 14.567 -8.799 1.00 79.81 307 ALA A N 1
ATOM 2347 C CA . ALA A 1 307 ? 1.914 14.803 -8.268 1.00 79.81 307 ALA A CA 1
ATOM 2348 C C . ALA A 1 307 ? 1.581 13.806 -7.148 1.00 79.81 307 ALA A C 1
ATOM 2350 O O . ALA A 1 307 ? 1.467 12.605 -7.387 1.00 79.81 307 ALA A O 1
ATOM 2351 N N . GLU A 1 308 ? 1.376 14.321 -5.937 1.00 87.19 308 GLU A N 1
ATOM 2352 C CA . GLU A 1 308 ? 0.981 13.541 -4.761 1.00 87.19 308 GLU A CA 1
ATOM 2353 C C . GLU A 1 308 ? -0.388 14.000 -4.256 1.00 87.19 308 GLU A C 1
ATOM 2355 O O . GLU A 1 308 ? -0.639 15.200 -4.112 1.00 87.19 308 GLU A O 1
ATOM 2360 N N . LEU A 1 309 ? -1.270 13.041 -3.980 1.00 91.62 309 LEU A N 1
ATOM 2361 C CA . LEU A 1 309 ? -2.607 13.270 -3.443 1.00 91.62 309 LEU A CA 1
ATOM 2362 C C . LEU A 1 309 ? -2.765 12.536 -2.112 1.00 91.62 309 LEU A C 1
ATOM 2364 O O . LEU A 1 309 ? -2.496 11.339 -2.014 1.00 91.62 309 LEU A O 1
ATOM 2368 N N . SER A 1 310 ? -3.259 13.251 -1.105 1.00 95.19 310 SER A N 1
ATOM 2369 C CA . SER A 1 310 ? -3.687 12.689 0.175 1.00 95.19 310 SER A CA 1
ATOM 2370 C C . SER A 1 310 ? -5.143 13.060 0.433 1.00 95.19 310 SER A C 1
ATOM 2372 O O . SER A 1 310 ? -5.508 14.227 0.271 1.00 95.19 310 SER A O 1
ATOM 2374 N N . ILE A 1 311 ? -5.974 12.089 0.810 1.00 96.62 311 ILE A N 1
ATOM 2375 C CA . ILE A 1 311 ? -7.402 12.273 1.105 1.00 96.62 311 ILE A CA 1
ATOM 2376 C C . ILE A 1 311 ? -7.736 11.578 2.425 1.00 96.62 311 ILE A C 1
ATOM 2378 O O . ILE A 1 311 ? -7.487 10.386 2.569 1.00 96.62 311 ILE A O 1
ATOM 2382 N N . ASP A 1 312 ? -8.359 12.305 3.347 1.00 96.44 312 ASP A N 1
ATOM 2383 C CA . ASP A 1 312 ? -9.049 11.767 4.516 1.00 96.44 312 ASP A CA 1
ATOM 2384 C C . ASP A 1 312 ? -10.563 11.783 4.253 1.00 96.44 312 ASP A C 1
ATOM 2386 O O . ASP A 1 312 ? -11.118 12.794 3.807 1.00 96.44 312 ASP A O 1
ATOM 2390 N N . LEU A 1 313 ? -11.240 10.679 4.551 1.00 96.19 313 LEU A N 1
ATOM 2391 C CA . LEU A 1 313 ? -12.676 10.504 4.348 1.00 96.19 313 LEU A CA 1
ATOM 2392 C C . LEU A 1 313 ? -13.292 9.652 5.473 1.00 96.19 313 LEU A C 1
ATOM 2394 O O . LEU A 1 313 ? -12.556 8.949 6.184 1.00 96.19 313 LEU A O 1
ATOM 2398 N N . PRO A 1 314 ? -14.629 9.680 5.644 1.00 95.12 314 PRO A N 1
ATOM 2399 C CA . PRO A 1 314 ? -15.321 8.685 6.452 1.00 95.12 314 PRO A CA 1
ATOM 2400 C C . PRO A 1 314 ? -14.930 7.272 6.017 1.00 95.12 314 PRO A C 1
ATOM 2402 O O . PRO A 1 314 ? -14.597 7.032 4.855 1.00 95.12 314 PRO A O 1
ATOM 2405 N N . GLY A 1 315 ? -14.917 6.351 6.974 1.00 93.12 315 GLY A N 1
ATOM 2406 C CA . GLY A 1 315 ? -14.430 4.998 6.770 1.00 93.12 315 GLY A CA 1
ATOM 2407 C C . GLY A 1 315 ? -15.045 4.315 5.554 1.00 93.12 315 GLY A C 1
ATOM 2408 O O . GLY A 1 315 ? -16.257 4.314 5.381 1.00 93.12 315 GLY A O 1
ATOM 2409 N N . ARG A 1 316 ? -14.212 3.741 4.685 1.00 92.50 316 ARG A N 1
ATOM 2410 C CA . ARG A 1 316 ? -14.682 3.174 3.422 1.00 92.50 316 ARG A CA 1
ATOM 2411 C C . ARG A 1 316 ? -13.895 1.915 3.069 1.00 92.50 316 ARG A C 1
ATOM 2413 O O . ARG A 1 316 ? -12.781 1.978 2.562 1.00 92.50 316 ARG A O 1
ATOM 2420 N N . SER A 1 317 ? -14.468 0.766 3.425 1.00 89.19 317 SER A N 1
ATOM 2421 C CA . SER A 1 317 ? -13.818 -0.553 3.413 1.00 89.19 317 SER A CA 1
ATOM 2422 C C . SER A 1 317 ? -13.671 -1.193 2.025 1.00 89.19 317 SER A C 1
ATOM 2424 O O . SER A 1 317 ? -12.969 -2.187 1.896 1.00 89.19 317 SER A O 1
ATOM 2426 N N . ASP A 1 318 ? -14.307 -0.657 0.981 1.00 87.25 318 ASP A N 1
ATOM 2427 C CA . ASP A 1 318 ? -14.144 -1.110 -0.412 1.00 87.25 318 ASP A CA 1
ATOM 2428 C C . ASP A 1 318 ? -12.860 -0.588 -1.079 1.00 87.25 318 ASP A C 1
ATOM 2430 O O . ASP A 1 318 ? -12.484 -1.054 -2.158 1.00 87.25 318 ASP A O 1
ATOM 2434 N N . ILE A 1 319 ? -12.177 0.381 -0.459 1.00 88.94 319 ILE A N 1
ATOM 2435 C CA . ILE A 1 319 ? -10.976 0.998 -1.021 1.00 88.94 319 ILE A CA 1
ATOM 2436 C C . ILE A 1 319 ? -9.754 0.161 -0.675 1.00 88.94 319 ILE A C 1
ATOM 2438 O O . ILE A 1 319 ? -9.476 -0.127 0.483 1.00 88.94 319 ILE A O 1
ATOM 2442 N N . GLN A 1 320 ? -8.968 -0.152 -1.696 1.00 83.44 320 GLN A N 1
ATOM 2443 C CA . GLN A 1 320 ? -7.753 -0.941 -1.566 1.00 83.44 320 GLN A CA 1
ATOM 2444 C C . GLN A 1 320 ? -6.604 -0.305 -2.342 1.00 83.44 320 GLN A C 1
ATOM 2446 O O . GLN A 1 320 ? -6.799 0.427 -3.317 1.00 83.44 320 GLN A O 1
ATOM 2451 N N . THR A 1 321 ? -5.383 -0.602 -1.903 1.00 82.12 321 THR A N 1
ATOM 2452 C CA . THR A 1 321 ? -4.162 -0.207 -2.609 1.00 82.12 321 THR A CA 1
ATOM 2453 C C . THR A 1 321 ? -4.190 -0.725 -4.049 1.00 82.12 321 THR A C 1
ATOM 2455 O O . THR A 1 321 ? -4.786 -1.761 -4.325 1.00 82.12 321 THR A O 1
ATOM 2458 N N . GLU A 1 322 ? -3.538 -0.012 -4.966 1.00 77.62 322 GLU A N 1
ATOM 2459 C CA . GLU A 1 322 ? -3.520 -0.255 -6.416 1.00 77.62 322 GLU A CA 1
ATOM 2460 C C . GLU A 1 322 ? -4.818 0.043 -7.168 1.00 77.62 322 GLU A C 1
ATOM 2462 O O . GLU A 1 322 ? -4.786 0.099 -8.399 1.00 77.62 322 GLU A O 1
ATOM 2467 N N . ALA A 1 323 ? -5.942 0.272 -6.484 1.00 83.25 323 ALA A N 1
ATOM 2468 C CA . ALA A 1 323 ? -7.190 0.581 -7.169 1.00 83.25 323 ALA A CA 1
ATOM 2469 C C . ALA A 1 323 ? -7.078 1.907 -7.954 1.00 83.25 323 ALA A C 1
ATOM 2471 O O . ALA A 1 323 ? -6.429 2.855 -7.483 1.00 83.25 323 ALA A O 1
ATOM 2472 N N . PRO A 1 324 ? -7.704 2.012 -9.145 1.00 84.69 324 PRO A N 1
ATOM 2473 C CA . PRO A 1 324 ? -7.812 3.282 -9.842 1.00 84.69 324 PRO A CA 1
ATOM 2474 C C . PRO A 1 324 ? -8.724 4.203 -9.038 1.00 84.69 324 PRO A C 1
ATOM 2476 O O . PRO A 1 324 ? -9.843 3.820 -8.702 1.00 84.69 324 PRO A O 1
ATOM 2479 N N . LEU A 1 325 ? -8.268 5.422 -8.785 1.00 89.94 325 LEU A N 1
ATOM 2480 C CA . LEU A 1 325 ? -9.055 6.479 -8.170 1.00 89.94 325 LEU A CA 1
ATOM 2481 C C . LEU A 1 325 ? -9.402 7.528 -9.230 1.00 89.94 325 LEU A C 1
ATOM 2483 O O . LEU A 1 325 ? -8.522 8.028 -9.933 1.00 89.94 325 LEU A O 1
ATOM 2487 N N . VAL A 1 326 ? -10.687 7.851 -9.338 1.00 91.56 326 VAL A N 1
ATOM 2488 C CA . VAL A 1 326 ? -11.212 8.910 -10.199 1.00 91.56 326 VAL A CA 1
ATOM 2489 C C . VAL A 1 326 ? -11.791 10.021 -9.336 1.00 91.56 326 VAL A C 1
ATOM 2491 O O . VAL A 1 326 ? -12.713 9.799 -8.551 1.00 91.56 326 VAL A O 1
ATOM 2494 N N . LEU A 1 327 ? -11.255 11.223 -9.495 1.00 91.62 327 LEU A N 1
ATOM 2495 C CA . LEU A 1 327 ? -11.751 12.428 -8.850 1.00 91.62 327 LEU A CA 1
ATOM 2496 C C . LEU A 1 327 ? -12.798 13.083 -9.754 1.00 91.62 327 LEU A C 1
ATOM 2498 O O . LEU A 1 327 ? -12.484 13.510 -10.858 1.00 91.62 327 LEU A O 1
ATOM 2502 N N . SER A 1 328 ? -14.049 13.153 -9.298 1.00 92.81 328 SER A N 1
ATOM 2503 C CA . SER A 1 328 ? -15.160 13.742 -10.059 1.00 92.81 328 SER A CA 1
ATOM 2504 C C . SER A 1 328 ? -15.603 15.072 -9.450 1.00 92.81 328 SER A C 1
ATOM 2506 O O . SER A 1 328 ? -15.890 15.143 -8.256 1.00 92.81 328 SER A O 1
ATOM 2508 N N . GLY A 1 329 ? -15.642 16.140 -10.253 1.00 89.31 329 GLY A N 1
ATOM 2509 C CA . GLY A 1 329 ? -16.054 17.477 -9.799 1.00 89.31 329 GLY A CA 1
ATOM 2510 C C . GLY A 1 329 ? -14.998 18.237 -8.986 1.00 89.31 329 GLY A C 1
ATOM 2511 O O . GLY A 1 329 ? -15.342 19.114 -8.194 1.00 89.31 329 GLY A O 1
ATOM 2512 N N . TRP A 1 330 ? -13.717 17.899 -9.153 1.00 90.44 330 TRP A N 1
ATOM 2513 C CA . TRP A 1 330 ? -12.596 18.572 -8.491 1.00 90.44 330 TRP A CA 1
ATOM 2514 C C . TRP A 1 330 ? -12.094 19.777 -9.301 1.00 90.44 330 TRP A C 1
ATOM 2516 O O . TRP A 1 330 ? -12.587 20.077 -10.388 1.00 90.44 330 TRP A O 1
ATOM 2526 N N . ARG A 1 331 ? -11.134 20.531 -8.748 1.00 84.12 331 ARG A N 1
ATOM 2527 C CA . ARG A 1 331 ? -10.596 21.735 -9.406 1.00 84.12 331 ARG A CA 1
ATOM 2528 C C . ARG A 1 331 ? -9.885 21.365 -10.726 1.00 84.12 331 ARG A C 1
ATOM 2530 O O . ARG A 1 331 ? -9.101 20.422 -10.699 1.00 84.12 331 ARG A O 1
ATOM 2537 N N . PRO A 1 332 ? -10.013 22.159 -11.812 1.00 74.19 332 PRO A N 1
ATOM 2538 C CA . PRO A 1 332 ? -9.478 21.823 -13.146 1.00 74.19 332 PRO A CA 1
ATOM 2539 C C . PRO A 1 332 ? -7.964 21.562 -13.262 1.00 74.19 332 PRO A C 1
ATOM 2541 O O . PRO A 1 332 ? -7.514 21.044 -14.276 1.00 74.19 332 PRO A O 1
ATOM 2544 N N . LEU A 1 333 ? -7.160 21.954 -12.267 1.00 77.06 333 LEU A N 1
ATOM 2545 C CA . LEU A 1 333 ? -5.703 21.744 -12.253 1.00 77.06 333 LEU A CA 1
ATOM 2546 C C . LEU A 1 333 ? -5.273 20.462 -11.525 1.00 77.06 333 LEU A C 1
ATOM 2548 O O . LEU A 1 333 ? -4.085 20.144 -11.486 1.00 77.06 333 LEU A O 1
ATOM 2552 N N . ILE A 1 334 ? -6.217 19.754 -10.910 1.00 83.06 334 ILE A N 1
ATOM 2553 C CA . ILE A 1 334 ? -5.971 18.479 -10.245 1.00 83.06 334 ILE A CA 1
ATOM 2554 C C . ILE A 1 334 ? -6.263 17.389 -11.280 1.00 83.06 334 ILE A C 1
ATOM 2556 O O . ILE A 1 334 ? -7.358 17.392 -11.834 1.00 83.06 334 ILE A O 1
ATOM 2560 N N . PRO A 1 335 ? -5.323 16.471 -11.563 1.00 83.50 335 PRO A N 1
ATOM 2561 C CA . PRO A 1 335 ? -5.598 15.328 -12.426 1.00 83.50 335 PRO A CA 1
ATOM 2562 C C . PRO A 1 335 ? -6.853 14.562 -11.989 1.00 83.50 335 PRO A C 1
ATOM 2564 O O . PRO A 1 335 ? -7.093 14.396 -10.797 1.00 83.50 335 PRO A O 1
ATOM 2567 N N . ASP A 1 336 ? -7.621 14.027 -12.936 1.00 85.00 336 ASP A N 1
ATOM 2568 C CA . ASP A 1 336 ? -8.815 13.244 -12.589 1.00 85.00 336 ASP A CA 1
ATOM 2569 C C . ASP A 1 336 ? -8.468 11.800 -12.215 1.00 85.00 336 ASP A C 1
ATOM 2571 O O . ASP A 1 336 ? -9.213 11.150 -11.487 1.00 85.00 336 ASP A O 1
ATOM 2575 N N . ARG A 1 337 ? -7.348 11.268 -12.723 1.00 85.44 337 ARG A N 1
ATOM 2576 C CA . ARG A 1 337 ? -6.985 9.848 -12.609 1.00 85.44 337 ARG A CA 1
ATOM 2577 C C . ARG A 1 337 ? -5.740 9.639 -11.765 1.00 85.44 337 ARG A C 1
ATOM 2579 O O . ARG A 1 337 ? -4.658 10.138 -12.074 1.00 85.44 337 ARG A O 1
ATOM 2586 N N . TRP A 1 338 ? -5.903 8.797 -10.759 1.00 86.62 338 TRP A N 1
ATOM 2587 C CA . TRP A 1 338 ? -4.900 8.492 -9.756 1.00 86.62 338 TRP A CA 1
ATOM 2588 C C . TRP A 1 338 ? -4.806 6.991 -9.526 1.00 86.62 338 TRP A C 1
ATOM 2590 O O . TRP A 1 338 ? -5.742 6.235 -9.795 1.00 86.62 338 TRP A O 1
ATOM 2600 N N . ARG A 1 339 ? -3.674 6.561 -8.987 1.00 85.44 339 ARG A N 1
ATOM 2601 C CA . ARG A 1 339 ? -3.468 5.212 -8.472 1.00 85.44 339 ARG A CA 1
ATOM 2602 C C . ARG A 1 339 ? -3.264 5.293 -6.976 1.00 85.44 339 ARG A C 1
ATOM 2604 O O . ARG A 1 339 ? -2.373 6.002 -6.512 1.00 85.44 339 ARG A O 1
ATOM 2611 N N . ILE A 1 340 ? -4.053 4.531 -6.233 1.00 88.31 340 ILE A N 1
ATOM 2612 C CA . ILE A 1 340 ? -3.910 4.460 -4.783 1.00 88.31 340 ILE A CA 1
ATOM 2613 C C . ILE A 1 340 ? -2.620 3.711 -4.442 1.00 88.31 340 ILE A C 1
ATOM 2615 O O . ILE A 1 340 ? -2.438 2.557 -4.825 1.00 88.31 340 ILE A O 1
ATOM 2619 N N . THR A 1 341 ? -1.721 4.360 -3.710 1.00 86.12 341 THR A N 1
ATOM 2620 C CA . THR A 1 341 ? -0.444 3.787 -3.261 1.00 86.12 341 THR A CA 1
ATOM 2621 C C . THR A 1 341 ? -0.508 3.290 -1.823 1.00 86.12 341 THR A C 1
ATOM 2623 O O . THR A 1 341 ? 0.248 2.390 -1.455 1.00 86.12 341 THR A O 1
ATOM 2626 N N . ARG A 1 342 ? -1.420 3.841 -1.014 1.00 90.38 342 ARG A N 1
ATOM 2627 C CA . ARG A 1 342 ? -1.658 3.423 0.369 1.00 90.38 342 ARG A CA 1
ATOM 2628 C C . ARG A 1 342 ? -3.090 3.725 0.786 1.00 90.38 342 ARG A C 1
ATOM 2630 O O . ARG A 1 342 ? -3.606 4.798 0.481 1.00 90.38 342 ARG A O 1
ATOM 2637 N N . VAL A 1 343 ? -3.673 2.811 1.554 1.00 92.88 343 VAL A N 1
ATOM 2638 C CA . VAL A 1 343 ? -4.900 3.040 2.321 1.00 92.88 343 VAL A CA 1
ATOM 2639 C C . VAL A 1 343 ? -4.611 2.741 3.787 1.00 92.88 343 VAL A C 1
ATOM 2641 O O . VAL A 1 343 ? -3.989 1.727 4.104 1.00 92.88 343 VAL A O 1
ATOM 2644 N N . THR A 1 344 ? -5.033 3.628 4.679 1.00 94.31 344 THR A N 1
ATOM 2645 C CA . THR A 1 344 ? -4.987 3.423 6.127 1.00 94.31 344 THR A CA 1
ATOM 2646 C C . THR A 1 344 ? -6.400 3.526 6.672 1.00 94.31 344 THR A C 1
ATOM 2648 O O . THR A 1 344 ? -7.029 4.575 6.551 1.00 94.31 344 THR A O 1
ATOM 2651 N N . HIS A 1 345 ? -6.881 2.444 7.274 1.00 94.31 345 HIS A N 1
ATOM 2652 C CA . HIS A 1 345 ? -8.157 2.395 7.976 1.00 94.31 345 HIS A CA 1
ATOM 2653 C C . HIS A 1 345 ? -7.910 2.559 9.474 1.00 94.31 345 HIS A C 1
ATOM 2655 O O . HIS A 1 345 ? -7.041 1.891 10.031 1.00 94.31 345 HIS A O 1
ATOM 2661 N N . ASP A 1 346 ? -8.658 3.449 10.116 1.00 93.00 346 ASP A N 1
ATOM 2662 C CA . ASP A 1 346 ? -8.509 3.755 11.538 1.00 93.00 346 ASP A CA 1
ATOM 2663 C C . ASP A 1 346 ? -9.895 3.748 12.192 1.00 93.00 346 ASP A C 1
ATOM 2665 O O . ASP A 1 346 ? -10.776 4.527 11.811 1.00 93.00 346 ASP A O 1
ATOM 2669 N N . LEU A 1 347 ? -10.099 2.814 13.126 1.00 92.00 347 LEU A N 1
ATOM 2670 C CA . LEU A 1 347 ? -11.326 2.656 13.899 1.00 92.00 347 LEU A CA 1
ATOM 2671 C C . LEU A 1 347 ? -11.037 3.020 15.358 1.00 92.00 347 LEU A C 1
ATOM 2673 O O . LEU A 1 347 ? -10.395 2.267 16.087 1.00 92.00 347 LEU A O 1
ATOM 2677 N N . LYS A 1 348 ? -11.534 4.184 15.774 1.00 87.44 348 LYS A N 1
ATOM 2678 C CA . LYS A 1 348 ? -11.411 4.725 17.135 1.00 87.44 348 LYS A CA 1
ATOM 2679 C C . LYS A 1 348 ? -12.791 4.886 17.770 1.00 87.44 348 LYS A C 1
ATOM 2681 O O . LYS A 1 348 ? -13.791 4.872 17.054 1.00 87.44 348 LYS A O 1
ATOM 2686 N N . PRO A 1 349 ? -12.876 5.164 19.085 1.00 84.62 349 PRO A N 1
ATOM 2687 C CA . PRO A 1 349 ? -14.141 5.544 19.721 1.00 84.62 349 PRO A CA 1
ATOM 2688 C C . PRO A 1 349 ? -14.844 6.733 19.043 1.00 84.62 349 PRO A C 1
ATOM 2690 O O . PRO A 1 349 ? -16.066 6.824 19.065 1.00 84.62 349 PRO A O 1
ATOM 2693 N N . ALA A 1 350 ? -14.079 7.628 18.405 1.00 85.31 350 ALA A N 1
ATOM 2694 C CA . ALA A 1 350 ? -14.604 8.759 17.639 1.00 85.31 350 ALA A CA 1
ATOM 2695 C C . ALA A 1 350 ? -15.222 8.369 16.278 1.00 85.31 350 ALA A C 1
ATOM 2697 O O . ALA A 1 350 ? -15.882 9.197 15.655 1.00 85.31 350 ALA A O 1
ATOM 2698 N N . GLY A 1 351 ? -15.007 7.137 15.808 1.00 90.31 351 GLY A N 1
ATOM 2699 C CA . GLY A 1 351 ? -15.554 6.617 14.559 1.00 90.31 351 GLY A CA 1
ATOM 2700 C C . GLY A 1 351 ? -14.523 5.923 13.669 1.00 90.31 351 GLY A C 1
ATOM 2701 O O . GLY A 1 351 ? -13.352 5.765 14.018 1.00 90.31 351 GLY A O 1
ATOM 2702 N N . TYR A 1 352 ? -14.995 5.512 12.494 1.00 93.38 352 TYR A N 1
ATOM 2703 C CA . TYR A 1 352 ? -14.204 4.881 11.443 1.00 93.38 352 TYR A CA 1
ATOM 2704 C C . TYR A 1 352 ? -13.799 5.920 10.390 1.00 93.38 352 TYR A C 1
ATOM 2706 O O . TYR A 1 352 ? -14.655 6.605 9.826 1.00 93.38 352 TYR A O 1
ATOM 2714 N N . THR A 1 353 ? -12.501 6.021 10.106 1.00 95.31 353 THR A N 1
ATOM 2715 C CA . THR A 1 353 ? -11.932 6.903 9.079 1.00 95.31 353 THR A CA 1
ATOM 2716 C C . THR A 1 353 ? -11.028 6.134 8.124 1.00 95.31 353 THR A C 1
ATOM 2718 O O . THR A 1 353 ? -10.517 5.055 8.437 1.00 95.31 353 THR A O 1
ATOM 2721 N N . SER A 1 354 ? -10.854 6.661 6.916 1.00 96.00 354 SER A N 1
ATOM 2722 C CA . SER A 1 354 ? -9.920 6.121 5.930 1.00 96.00 354 SER A CA 1
ATOM 2723 C C . SER A 1 354 ? -9.053 7.236 5.365 1.00 96.00 354 SER A C 1
ATOM 2725 O O . SER A 1 354 ? -9.542 8.325 5.070 1.00 96.00 354 SER A O 1
ATOM 2727 N N . ARG A 1 355 ? -7.758 6.959 5.222 1.00 96.62 355 ARG A N 1
ATOM 2728 C CA . ARG A 1 355 ? -6.781 7.847 4.597 1.00 96.62 355 ARG A CA 1
ATOM 2729 C C . ARG A 1 355 ? -6.209 7.188 3.359 1.00 96.62 355 ARG A C 1
ATOM 2731 O O . ARG A 1 355 ? -5.723 6.063 3.423 1.00 96.62 355 ARG A O 1
ATOM 2738 N N . ILE A 1 356 ? -6.224 7.914 2.254 1.00 96.06 356 ILE A N 1
ATOM 2739 C CA . ILE A 1 356 ? -5.729 7.483 0.953 1.00 96.06 356 ILE A CA 1
ATOM 2740 C C . ILE A 1 356 ? -4.501 8.314 0.612 1.00 96.06 356 ILE A C 1
ATOM 2742 O O . ILE A 1 356 ? -4.550 9.540 0.666 1.00 96.06 356 ILE A O 1
ATOM 2746 N N . SER A 1 357 ? -3.422 7.651 0.211 1.00 94.44 357 SER A N 1
ATOM 2747 C CA . SER A 1 357 ? -2.329 8.270 -0.540 1.00 94.44 357 SER A CA 1
ATOM 2748 C C . SER A 1 357 ? -2.385 7.766 -1.975 1.00 94.44 357 SER A C 1
ATOM 2750 O O . SER A 1 357 ? -2.577 6.567 -2.203 1.00 94.44 357 SER A O 1
ATOM 2752 N N . ALA A 1 358 ? -2.223 8.662 -2.940 1.00 90.19 358 ALA A N 1
ATOM 2753 C CA . ALA A 1 358 ? -2.272 8.324 -4.350 1.00 90.19 358 ALA A CA 1
ATOM 2754 C C . ALA A 1 358 ? -1.244 9.113 -5.169 1.00 90.19 358 ALA A C 1
ATOM 2756 O O . ALA A 1 358 ? -0.885 10.242 -4.836 1.00 90.19 358 ALA A O 1
ATOM 2757 N N . GLU A 1 359 ? -0.791 8.499 -6.258 1.00 86.00 359 GLU A N 1
ATOM 2758 C CA . GLU A 1 359 ? 0.090 9.108 -7.257 1.00 86.00 359 GLU A CA 1
ATOM 2759 C C . GLU A 1 359 ? -0.665 9.291 -8.576 1.00 86.00 359 GLU A C 1
ATOM 2761 O O . GLU A 1 359 ? -1.606 8.542 -8.875 1.00 86.00 359 GLU A O 1
ATOM 2766 N N . ALA A 1 360 ? -0.286 10.297 -9.362 1.00 77.94 360 ALA A N 1
ATOM 2767 C CA . ALA A 1 360 ? -0.932 10.530 -10.647 1.00 77.94 360 ALA A CA 1
ATOM 2768 C C . ALA A 1 360 ? -0.697 9.341 -11.590 1.00 77.94 360 ALA A C 1
ATOM 2770 O O . ALA A 1 360 ? 0.389 8.762 -11.622 1.00 77.94 360 ALA A O 1
ATOM 2771 N N . LEU A 1 361 ? -1.705 8.998 -12.395 1.00 68.19 361 LEU A N 1
ATOM 2772 C CA . LEU A 1 361 ? -1.547 8.089 -13.530 1.00 68.19 361 LEU A CA 1
ATOM 2773 C C . LEU A 1 361 ? -1.349 8.928 -14.802 1.00 68.19 361 LEU A C 1
ATOM 2775 O O . LEU A 1 361 ? -2.339 9.262 -15.460 1.00 68.19 361 LEU A O 1
ATOM 2779 N N . PRO A 1 362 ? -0.107 9.308 -15.167 1.00 58.00 362 PRO A N 1
ATOM 2780 C CA . PRO A 1 362 ? 0.132 9.964 -16.446 1.00 58.00 362 PRO A CA 1
ATOM 2781 C C . PRO A 1 362 ? -0.213 9.009 -17.600 1.00 58.00 362 PRO A C 1
ATOM 2783 O O . PRO A 1 362 ? -0.238 7.786 -17.432 1.00 58.00 362 PRO A O 1
ATOM 2786 N N . LYS A 1 363 ? -0.441 9.550 -18.806 1.00 55.06 363 LYS A N 1
ATOM 2787 C CA . LYS A 1 363 ? -0.421 8.733 -20.031 1.00 55.06 363 LYS A CA 1
ATOM 2788 C C . LYS A 1 363 ? 0.968 8.090 -20.134 1.00 55.06 363 LYS A C 1
ATOM 2790 O O . LYS A 1 363 ? 1.936 8.790 -20.408 1.00 55.06 363 LYS A O 1
ATOM 2795 N N . LEU A 1 364 ? 1.060 6.790 -19.851 1.00 52.34 364 LEU A N 1
ATOM 2796 C CA . LEU A 1 364 ? 2.325 6.053 -19.809 1.00 52.34 364 LEU A CA 1
ATOM 2797 C C . LEU A 1 364 ? 3.004 6.078 -21.185 1.00 52.34 364 LEU A C 1
ATOM 2799 O O . LEU A 1 364 ? 2.368 5.770 -22.196 1.00 52.34 364 LEU A O 1
ATOM 2803 N N . LEU A 1 365 ? 4.300 6.395 -21.220 1.00 51.78 365 LEU A N 1
ATOM 2804 C CA . LEU A 1 365 ? 5.122 6.169 -22.406 1.00 51.78 365 LEU A CA 1
ATOM 2805 C C . LEU A 1 365 ? 5.310 4.656 -22.583 1.00 51.78 365 LEU A C 1
ATOM 2807 O O . LEU A 1 365 ? 5.605 3.940 -21.623 1.00 51.78 365 LEU A O 1
ATOM 2811 N N . ASN A 1 366 ? 5.109 4.156 -23.804 1.00 51.06 366 ASN A N 1
ATOM 2812 C CA . ASN A 1 366 ? 5.293 2.741 -24.117 1.00 51.06 366 ASN A CA 1
ATOM 2813 C C . ASN A 1 366 ? 6.760 2.502 -24.520 1.00 51.06 366 ASN A C 1
ATOM 2815 O O . ASN A 1 366 ? 7.203 3.116 -25.494 1.00 51.06 366 ASN A O 1
ATOM 2819 N N . PRO A 1 367 ? 7.510 1.606 -23.847 1.00 45.03 367 PRO A N 1
ATOM 2820 C CA . PRO A 1 367 ? 8.926 1.360 -24.152 1.00 45.03 367 PRO A CA 1
ATOM 2821 C C . PRO A 1 367 ? 9.187 0.874 -25.586 1.00 45.03 367 PRO A C 1
ATOM 2823 O O . PRO A 1 367 ? 10.288 1.041 -26.098 1.00 45.03 367 PRO A O 1
ATOM 2826 N N . ILE A 1 368 ? 8.164 0.340 -26.260 1.00 46.38 368 ILE A N 1
ATOM 2827 C CA . ILE A 1 368 ? 8.229 -0.138 -27.651 1.00 46.38 368 ILE A CA 1
ATOM 2828 C C . ILE A 1 368 ? 8.107 1.018 -28.671 1.00 46.38 368 ILE A C 1
ATOM 2830 O O . ILE A 1 368 ? 8.507 0.865 -29.818 1.00 46.38 368 ILE A O 1
ATOM 2834 N N . ALA A 1 369 ? 7.568 2.178 -28.277 1.00 37.53 369 ALA A N 1
ATOM 2835 C CA . ALA A 1 369 ? 7.205 3.264 -29.198 1.00 37.53 369 ALA A CA 1
ATOM 2836 C C . ALA A 1 369 ? 8.221 4.419 -29.276 1.00 37.53 369 ALA A C 1
ATOM 2838 O O . ALA A 1 369 ? 8.045 5.327 -30.085 1.00 37.53 369 ALA A O 1
ATOM 2839 N N . VAL A 1 370 ? 9.262 4.426 -28.437 1.00 41.78 370 VAL A N 1
ATOM 2840 C CA . VAL A 1 370 ? 10.320 5.449 -28.505 1.00 41.78 370 VAL A CA 1
ATOM 2841 C C . VAL A 1 370 ? 11.125 5.191 -29.775 1.00 41.78 370 VAL A C 1
ATOM 2843 O O . VAL A 1 370 ? 11.546 4.059 -29.958 1.00 41.78 370 VAL A O 1
ATOM 2846 N N . GLN A 1 371 ? 11.298 6.168 -30.667 1.00 33.62 371 GLN A N 1
ATOM 2847 C CA . GLN A 1 371 ? 12.127 6.018 -31.871 1.00 33.62 371 GLN A CA 1
ATOM 2848 C C . GLN A 1 371 ? 13.609 6.214 -31.533 1.00 33.62 371 GLN A C 1
ATOM 2850 O O . GLN A 1 371 ? 13.949 7.038 -30.687 1.00 33.62 371 GLN A O 1
ATOM 2855 N N . THR A 1 372 ? 14.475 5.440 -32.189 1.00 33.25 372 THR A N 1
ATOM 2856 C CA . THR A 1 372 ? 15.925 5.658 -32.179 1.00 33.25 372 THR A CA 1
ATOM 2857 C C . THR A 1 372 ? 16.201 6.927 -32.977 1.00 33.25 372 THR A C 1
ATOM 2859 O O . THR A 1 372 ? 15.774 7.016 -34.126 1.00 33.25 372 THR A O 1
ATOM 2862 N N . VAL A 1 373 ? 16.865 7.912 -32.378 1.00 34.78 373 VAL A N 1
ATOM 2863 C CA . VAL A 1 373 ? 17.515 8.961 -33.169 1.00 34.78 373 VAL A CA 1
ATOM 2864 C C . VAL A 1 373 ? 18.823 8.341 -33.654 1.00 34.78 373 VAL A C 1
ATOM 2866 O O . VAL A 1 373 ? 19.625 7.928 -32.814 1.00 34.78 373 VAL A O 1
ATOM 2869 N N . GLU A 1 374 ? 18.952 8.161 -34.972 1.00 31.38 374 GLU A N 1
ATOM 2870 C CA . GLU A 1 374 ? 20.202 7.738 -35.629 1.00 31.38 374 GLU A CA 1
ATOM 2871 C C . GLU A 1 374 ? 21.339 8.736 -35.398 1.00 31.38 374 GLU A C 1
ATOM 2873 O O . GLU A 1 374 ? 21.069 9.963 -35.408 1.00 31.38 374 GLU A O 1
#

Sequence (374 aa):
MSITKKLAVLREQHYGLDKLPETIRVPALGERRDETVKPVGTASIDELAFALIGLNERASALYREIDAVRTLDDRPRLDGAVADLPTPDTMLSVWLGYRESGAVDMGRYRVDEITYSGPPATLEVKATAAALGQDIRAARSRSWHRQKLGELARAIAADHGLEARVEATLDAIPLPHLDQTTEGDIAFLGRVAGRYDAVARPLGSVLAVVRRGVATTASGRTLPTVTLTPAEVTRWSYTYAARREAGAAGDKRGGVRAWWWDIAAGESRKIEQGEPPYEDIRRLHDSEADARASIVAHANSAARSNAELSIDLPGRSDIQTEAPLVLSGWRPLIPDRWRITRVTHDLKPAGYTSRISAEALPKLLNPIAVQTVE